Protein AF-A0A9E5PI90-F1 (afdb_monomer_lite)

Foldseek 3Di:
DPQLEDEDPDDALQFLLLQVLCVVVPNNYGDGDYPDPVSNVVSVPNQPQAQAEAEQAADVVRVVVSVVVQCSSCVRNNHHYDYDHPVVVLLVCLQPPLLLLVQLLVLVVCCVPPNDPPDDDDPVNCVSNVSNPDDPVVSVCSCVVSVVSNVVNVVVVVVLVVQCVVCVVVVNPVSVVVSVVVVVVVCVVPVD

Structure (mmCIF, N/CA/C/O backbone):
data_AF-A0A9E5PI90-F1
#
_entry.id   AF-A0A9E5PI90-F1
#
loop_
_atom_site.group_PDB
_atom_site.id
_atom_site.type_symbol
_atom_site.label_atom_id
_atom_site.label_alt_id
_atom_site.label_comp_id
_atom_site.label_asym_id
_atom_site.label_entity_id
_atom_site.label_seq_id
_atom_site.pdbx_PDB_ins_code
_atom_site.Cartn_x
_atom_site.Cartn_y
_atom_site.Cartn_z
_atom_site.occupancy
_atom_site.B_iso_or_equiv
_atom_site.auth_seq_id
_atom_site.auth_comp_id
_atom_site.auth_asym_id
_atom_site.auth_atom_id
_atom_site.pdbx_PDB_model_num
ATOM 1 N N . MET A 1 1 ? 22.337 -2.094 -34.271 1.00 42.81 1 MET A N 1
ATOM 2 C CA . MET A 1 1 ? 21.496 -0.956 -34.707 1.00 42.81 1 MET A CA 1
ATOM 3 C C . MET A 1 1 ? 20.838 -0.355 -33.479 1.00 42.81 1 MET A C 1
ATOM 5 O O . MET A 1 1 ? 20.369 -1.128 -32.654 1.00 42.81 1 MET A O 1
ATOM 9 N N . ARG A 1 2 ? 20.824 0.977 -33.328 1.00 47.78 2 ARG A N 1
ATOM 10 C CA . ARG A 1 2 ? 19.958 1.621 -32.328 1.00 47.78 2 ARG A CA 1
ATOM 11 C C . ARG A 1 2 ? 18.510 1.477 -32.817 1.00 47.78 2 ARG A C 1
ATOM 13 O O . ARG A 1 2 ? 18.290 1.757 -33.997 1.00 47.78 2 ARG A O 1
ATOM 20 N N . PRO A 1 3 ? 17.556 1.018 -31.994 1.00 46.62 3 PRO A N 1
ATOM 21 C CA . PRO A 1 3 ? 16.161 0.952 -32.412 1.00 46.62 3 PRO A CA 1
ATOM 22 C C . PRO A 1 3 ? 15.687 2.357 -32.810 1.00 46.62 3 PRO A C 1
ATOM 24 O O . PRO A 1 3 ? 15.814 3.310 -32.047 1.00 46.62 3 PRO A O 1
ATOM 27 N N . THR A 1 4 ? 15.203 2.500 -34.044 1.00 50.38 4 THR A N 1
ATOM 28 C CA . THR A 1 4 ? 14.729 3.778 -34.611 1.00 50.38 4 THR A CA 1
ATOM 29 C C . THR A 1 4 ? 13.228 3.984 -34.416 1.00 50.38 4 THR A C 1
ATOM 31 O O . THR A 1 4 ? 12.715 5.070 -34.670 1.00 50.38 4 THR A O 1
ATOM 34 N N . THR A 1 5 ? 12.516 2.949 -33.970 1.00 49.59 5 THR A N 1
ATOM 35 C CA . THR A 1 5 ? 11.066 2.954 -33.761 1.00 49.59 5 THR A CA 1
ATOM 36 C C . THR A 1 5 ? 10.760 2.330 -32.404 1.00 49.59 5 THR A C 1
ATOM 38 O O . THR A 1 5 ? 11.217 1.223 -32.133 1.00 49.59 5 THR A O 1
ATOM 41 N N . LEU A 1 6 ? 9.980 3.026 -31.574 1.00 59.22 6 LEU A N 1
ATOM 42 C CA . LEU A 1 6 ? 9.437 2.504 -30.319 1.00 59.22 6 LEU A CA 1
ATOM 43 C C . LEU A 1 6 ? 7.908 2.455 -30.439 1.00 59.22 6 LEU A C 1
ATOM 45 O O . LEU A 1 6 ? 7.245 3.493 -30.479 1.00 59.22 6 LEU A O 1
ATOM 49 N N . GLY A 1 7 ? 7.351 1.247 -30.528 1.00 49.09 7 GLY A N 1
ATOM 50 C CA . GLY A 1 7 ? 5.906 1.031 -30.483 1.00 49.09 7 GLY A CA 1
ATOM 51 C C . GLY A 1 7 ? 5.439 0.920 -29.035 1.00 49.09 7 GLY A C 1
ATOM 52 O O . GLY A 1 7 ? 5.824 -0.023 -28.352 1.00 49.09 7 GLY A O 1
ATOM 53 N N . VAL A 1 8 ? 4.622 1.864 -28.562 1.00 54.09 8 VAL A N 1
ATOM 54 C CA . VAL A 1 8 ? 4.047 1.834 -27.209 1.00 54.09 8 VAL A CA 1
ATOM 55 C C . VAL A 1 8 ? 2.541 1.603 -27.324 1.00 54.09 8 VAL A C 1
ATOM 57 O O . VAL A 1 8 ? 1.759 2.541 -27.481 1.00 54.09 8 VAL A O 1
ATOM 60 N N . VAL A 1 9 ? 2.117 0.340 -27.279 1.00 37.16 9 VAL A N 1
ATOM 61 C CA . VAL A 1 9 ? 0.698 -0.038 -27.387 1.00 37.16 9 VAL A CA 1
ATOM 62 C C . VAL A 1 9 ? 0.175 -0.453 -26.015 1.00 37.16 9 VAL A C 1
ATOM 64 O O . VAL A 1 9 ? 0.693 -1.387 -25.418 1.00 37.16 9 VAL A O 1
ATOM 67 N N . GLY A 1 10 ? -0.859 0.249 -25.538 1.00 47.12 10 GLY A N 1
ATOM 68 C CA . GLY A 1 10 ? -1.590 -0.079 -24.311 1.00 47.12 10 GLY A CA 1
ATOM 69 C C . GLY A 1 10 ? -0.847 0.252 -23.013 1.00 47.12 10 GLY A C 1
ATOM 70 O O . GLY A 1 10 ? -0.292 -0.633 -22.383 1.00 47.12 10 GLY A O 1
ATOM 71 N N . LEU A 1 11 ? -0.890 1.515 -22.569 1.00 51.84 11 LEU A N 1
ATOM 72 C CA . LEU A 1 11 ? -0.396 1.925 -21.238 1.00 51.84 11 LEU A CA 1
ATOM 73 C C . LEU A 1 11 ? -1.389 2.820 -20.470 1.00 51.84 11 LEU A C 1
ATOM 75 O O . LEU A 1 11 ? -0.989 3.578 -19.584 1.00 51.84 11 LEU A O 1
ATOM 79 N N . GLY A 1 12 ? -2.680 2.789 -20.827 1.00 54.16 12 GLY A N 1
ATOM 80 C CA . GLY A 1 12 ? -3.714 3.603 -20.175 1.00 54.16 12 GLY A CA 1
ATOM 81 C C . GLY A 1 12 ? -3.301 5.076 -20.020 1.00 54.16 12 GLY A C 1
ATOM 82 O O . GLY A 1 12 ? -2.813 5.700 -20.961 1.00 54.16 12 GLY A O 1
ATOM 83 N N . ALA A 1 13 ? -3.445 5.629 -18.815 1.00 47.75 13 ALA A N 1
ATOM 84 C CA . ALA A 1 13 ? -3.089 7.011 -18.478 1.00 47.75 13 ALA A CA 1
ATOM 85 C C . ALA A 1 13 ? -1.598 7.384 -18.676 1.00 47.75 13 ALA A C 1
ATOM 87 O O . ALA A 1 13 ? -1.261 8.567 -18.653 1.00 47.75 13 ALA A O 1
ATOM 88 N N . MET A 1 14 ? -0.697 6.410 -18.867 1.00 54.97 14 MET A N 1
ATOM 89 C CA . MET A 1 14 ? 0.759 6.621 -18.945 1.00 54.97 14 MET A CA 1
ATOM 90 C C . MET A 1 14 ? 1.319 6.640 -20.378 1.00 54.97 14 MET A C 1
ATOM 92 O O . MET A 1 14 ? 2.478 7.001 -20.582 1.00 54.97 14 MET A O 1
ATOM 96 N N . GLY A 1 15 ? 0.519 6.292 -21.393 1.00 60.03 15 GLY A N 1
ATOM 97 C CA . GLY A 1 15 ? 1.004 6.182 -22.777 1.00 60.03 15 GLY A CA 1
ATOM 98 C C . GLY A 1 15 ? 1.490 7.505 -23.385 1.00 60.03 15 GLY A C 1
ATOM 99 O O . GLY A 1 15 ? 2.462 7.523 -24.138 1.00 60.03 15 GLY A O 1
ATOM 100 N N . GLY A 1 16 ? 0.853 8.627 -23.035 1.00 57.00 16 GLY A N 1
ATOM 101 C CA . GLY A 1 16 ? 1.199 9.949 -23.577 1.00 57.00 16 GLY A CA 1
ATOM 102 C C . GLY A 1 16 ? 2.530 10.511 -23.058 1.00 57.00 16 GLY A C 1
ATOM 103 O O . GLY A 1 16 ? 3.296 11.097 -23.822 1.00 57.00 16 GLY A O 1
ATOM 104 N N . SER A 1 17 ? 2.840 10.297 -21.779 1.00 62.25 17 SER A N 1
ATOM 105 C CA . SER A 1 17 ? 4.054 10.819 -21.136 1.00 62.25 17 SER A CA 1
ATOM 106 C C . SER A 1 17 ? 5.308 10.092 -21.599 1.00 62.25 17 SER A C 1
ATOM 108 O O . SER A 1 17 ? 6.326 10.719 -21.897 1.00 62.25 17 SER A O 1
ATOM 110 N N . VAL A 1 18 ? 5.211 8.764 -21.699 1.00 67.56 18 VAL A N 1
ATOM 111 C CA . VAL A 1 18 ? 6.263 7.902 -22.248 1.00 67.56 18 VAL A CA 1
ATOM 112 C C . VAL A 1 18 ? 6.575 8.333 -23.679 1.00 67.56 18 VAL A C 1
ATOM 114 O O . VAL A 1 18 ? 7.743 8.484 -24.044 1.00 67.56 18 VAL A O 1
ATOM 117 N N . ALA A 1 19 ? 5.534 8.632 -24.464 1.00 67.25 19 ALA A N 1
ATOM 118 C CA . ALA A 1 19 ? 5.703 9.029 -25.849 1.00 67.25 19 ALA A CA 1
ATOM 119 C C . ALA A 1 19 ? 6.450 10.364 -26.018 1.00 67.25 19 ALA A C 1
ATOM 121 O O . ALA A 1 19 ? 7.410 10.458 -26.787 1.00 67.25 19 ALA A O 1
ATOM 122 N N . LEU A 1 20 ? 6.042 11.391 -25.265 1.00 66.06 20 LEU A N 1
ATOM 123 C CA . LEU A 1 20 ? 6.648 12.724 -25.324 1.00 66.06 20 LEU A CA 1
ATOM 124 C C . LEU A 1 20 ? 8.130 12.706 -24.925 1.00 66.06 20 LEU A C 1
ATOM 126 O O . LEU A 1 20 ? 8.961 13.372 -25.549 1.00 66.06 20 LEU A O 1
ATOM 130 N N . ARG A 1 21 ? 8.477 11.951 -23.880 1.00 69.81 21 ARG A N 1
ATOM 131 C CA . ARG A 1 21 ? 9.851 11.889 -23.377 1.00 69.81 21 ARG A CA 1
ATOM 132 C C . ARG A 1 21 ? 10.770 11.105 -24.317 1.00 69.81 21 ARG A C 1
ATOM 134 O O . ARG A 1 21 ? 11.885 11.556 -24.571 1.00 69.81 21 ARG A O 1
ATOM 141 N N . ALA A 1 22 ? 10.278 10.013 -24.903 1.00 68.75 22 ALA A N 1
ATOM 142 C CA . ALA A 1 22 ? 10.978 9.277 -25.953 1.00 68.75 22 ALA A CA 1
ATOM 143 C C . ALA A 1 22 ? 11.284 10.160 -27.173 1.00 68.75 22 ALA A C 1
ATOM 145 O O . ALA A 1 22 ? 12.419 10.175 -27.652 1.00 68.75 22 ALA A O 1
ATOM 146 N N . ALA A 1 23 ? 10.313 10.963 -27.623 1.00 66.31 23 ALA A N 1
ATOM 147 C CA . ALA A 1 23 ? 10.519 11.903 -28.724 1.00 66.31 23 ALA A CA 1
ATOM 148 C C . ALA A 1 23 ? 11.609 12.943 -28.399 1.00 66.31 23 ALA A C 1
ATOM 150 O O . ALA A 1 23 ? 12.513 13.165 -29.203 1.00 66.31 23 ALA A O 1
ATOM 151 N N . ARG A 1 24 ? 11.589 13.530 -27.191 1.00 71.88 24 ARG A N 1
ATOM 152 C CA . ARG A 1 24 ? 12.622 14.485 -26.734 1.00 71.88 24 ARG A CA 1
ATOM 153 C C . ARG A 1 24 ? 14.023 13.874 -26.644 1.00 71.88 24 ARG A C 1
ATOM 155 O O . ARG A 1 24 ? 14.998 14.589 -26.837 1.00 71.88 24 ARG A O 1
ATOM 162 N N . ALA A 1 25 ? 14.128 12.576 -26.369 1.00 71.00 25 ALA A N 1
ATOM 163 C CA . ALA A 1 25 ? 15.398 11.851 -26.327 1.00 71.00 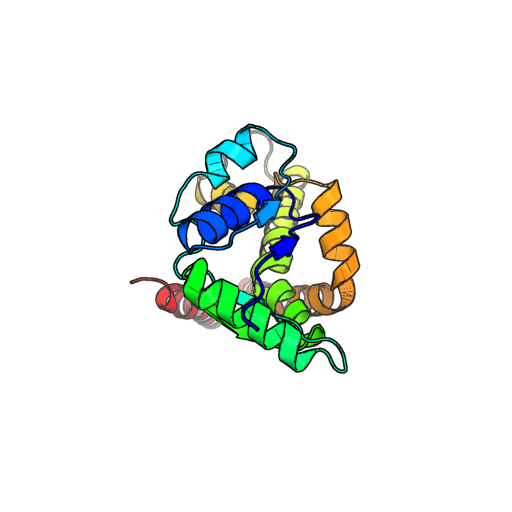25 ALA A CA 1
ATOM 164 C C . ALA A 1 25 ? 15.905 11.398 -27.714 1.00 71.00 25 ALA A C 1
ATOM 166 O O . ALA A 1 25 ? 16.918 10.705 -27.796 1.00 71.00 25 ALA A O 1
ATOM 167 N N . GLY A 1 26 ? 15.226 11.779 -28.803 1.00 68.12 26 GLY A N 1
ATOM 168 C CA . GLY A 1 26 ? 15.660 11.493 -30.173 1.00 68.12 26 GLY A CA 1
ATOM 169 C C . GLY A 1 26 ? 15.146 10.172 -30.752 1.00 68.12 26 GLY A C 1
ATOM 170 O O . GLY A 1 26 ? 15.693 9.693 -31.746 1.00 68.12 26 GLY A O 1
ATOM 171 N N . VAL A 1 27 ? 14.102 9.569 -30.171 1.00 65.75 27 VAL A N 1
ATOM 172 C CA . VAL A 1 27 ? 13.426 8.415 -30.784 1.00 65.75 27 VAL A CA 1
ATOM 173 C C . VAL A 1 27 ? 12.613 8.898 -31.991 1.00 65.75 27 VAL A C 1
ATOM 175 O O . VAL A 1 27 ? 11.670 9.671 -31.844 1.00 65.75 27 VAL A O 1
ATOM 178 N N . LEU A 1 28 ? 12.987 8.440 -33.192 1.00 57.25 28 LEU A N 1
ATOM 179 C CA . LEU A 1 28 ? 12.501 8.981 -34.473 1.00 57.25 28 LEU A CA 1
ATOM 180 C C . LEU A 1 28 ? 11.010 8.725 -34.740 1.00 57.25 28 LEU A C 1
ATOM 182 O O . LEU A 1 28 ? 10.388 9.458 -35.509 1.00 57.25 28 LEU A O 1
ATOM 186 N N . ARG A 1 29 ? 10.426 7.687 -34.132 1.00 52.97 29 ARG A N 1
ATOM 187 C CA . ARG A 1 29 ? 8.998 7.378 -34.257 1.00 52.97 29 ARG A CA 1
ATOM 188 C C . ARG A 1 29 ? 8.454 6.782 -32.967 1.00 52.97 29 ARG A C 1
ATOM 190 O O . ARG A 1 29 ? 8.922 5.732 -32.525 1.00 52.97 29 ARG A O 1
ATOM 197 N N . VAL A 1 30 ? 7.444 7.449 -32.409 1.00 55.97 30 VAL A N 1
ATOM 198 C CA . VAL A 1 30 ? 6.783 7.080 -31.156 1.00 55.97 30 VAL A CA 1
ATOM 199 C C . VAL A 1 30 ? 5.269 7.191 -31.322 1.00 55.97 30 VAL A C 1
ATOM 201 O O . VAL A 1 30 ? 4.773 8.216 -31.784 1.00 55.97 30 VAL A O 1
ATOM 204 N N . VAL A 1 31 ? 4.536 6.144 -30.946 1.00 56.47 31 VAL A N 1
ATOM 205 C CA . VAL A 1 31 ? 3.064 6.109 -30.957 1.00 56.47 31 VAL A CA 1
ATOM 206 C C . VAL A 1 31 ? 2.616 5.756 -29.544 1.00 56.47 31 VAL A C 1
ATOM 208 O O . VAL A 1 31 ? 2.978 4.689 -29.068 1.00 56.47 31 VAL A O 1
ATOM 211 N N . GLY A 1 32 ? 1.885 6.648 -28.869 1.00 58.06 32 GLY A N 1
ATOM 212 C CA . GLY A 1 32 ? 1.335 6.423 -27.528 1.00 58.06 32 GLY A CA 1
ATOM 213 C C . GLY A 1 32 ? -0.167 6.700 -27.491 1.00 58.06 32 GLY A C 1
ATOM 214 O O . GLY A 1 32 ? -0.646 7.603 -28.176 1.00 58.06 32 GLY A O 1
ATOM 215 N N . TYR A 1 33 ? -0.916 5.934 -26.694 1.00 50.28 33 TYR A N 1
ATOM 216 C CA . TYR A 1 33 ? -2.369 6.069 -26.551 1.00 50.28 33 TYR A CA 1
ATOM 217 C C . TYR A 1 33 ? -2.758 6.233 -25.077 1.00 50.28 33 TYR A C 1
ATOM 219 O O . TYR A 1 33 ? -2.431 5.381 -24.254 1.00 50.28 33 TYR A O 1
ATOM 227 N N . ALA A 1 34 ? -3.464 7.322 -24.761 1.00 58.06 34 ALA A N 1
ATOM 228 C CA . ALA A 1 34 ? -4.150 7.530 -23.487 1.00 58.06 34 ALA A CA 1
ATOM 229 C C . ALA A 1 34 ? -5.581 8.031 -23.779 1.00 58.06 34 ALA A C 1
ATOM 231 O O . ALA A 1 34 ? -5.729 9.110 -24.371 1.00 58.06 34 ALA A O 1
ATOM 232 N N . PRO A 1 35 ? -6.636 7.281 -23.404 1.00 55.00 35 PRO A N 1
ATOM 233 C CA . PRO A 1 35 ? -8.010 7.574 -23.825 1.00 55.00 35 PRO A CA 1
ATOM 234 C C . PRO A 1 35 ? -8.584 8.847 -23.175 1.00 55.00 35 PRO A C 1
ATOM 236 O O . PRO A 1 35 ? -9.288 9.618 -23.831 1.00 55.00 35 PRO A O 1
ATOM 239 N N . SER A 1 36 ? -8.220 9.137 -21.923 1.00 64.19 36 SER A N 1
ATOM 240 C CA . SER A 1 36 ? -8.744 10.265 -21.136 1.00 64.19 36 SER A CA 1
ATOM 241 C C . SER A 1 36 ? -7.981 11.585 -21.379 1.00 64.19 36 SER A C 1
ATOM 243 O O . SER A 1 36 ? -6.752 11.613 -21.268 1.00 64.19 36 SER A O 1
ATOM 245 N N . PRO A 1 37 ? -8.671 12.715 -21.653 1.00 61.00 37 PRO A N 1
ATOM 246 C CA . PRO A 1 37 ? -8.049 14.042 -21.749 1.00 61.00 37 PRO A CA 1
ATOM 247 C C . PRO A 1 37 ? -7.337 14.497 -20.466 1.00 61.00 37 PRO A C 1
ATOM 249 O O . PRO A 1 37 ? -6.272 15.105 -20.547 1.00 61.00 37 PRO A O 1
ATOM 252 N N . LYS A 1 38 ? -7.895 14.172 -19.290 1.00 63.69 38 LYS A N 1
ATOM 253 C CA . LYS A 1 38 ? -7.294 14.478 -17.981 1.00 63.69 38 LYS A CA 1
ATOM 254 C C . LYS A 1 38 ? -5.966 13.745 -17.808 1.00 63.69 38 LYS A C 1
ATOM 256 O O . LYS A 1 38 ? -4.982 14.341 -17.377 1.00 63.69 38 LYS A O 1
ATOM 261 N N . ASP A 1 39 ? -5.935 12.478 -18.205 1.00 57.34 39 ASP A N 1
ATOM 262 C CA . ASP A 1 39 ? -4.734 11.654 -18.108 1.00 57.34 39 ASP A CA 1
ATOM 263 C C . ASP A 1 39 ? -3.659 12.128 -19.087 1.00 57.34 39 ASP A C 1
ATOM 265 O O . ASP A 1 39 ? -2.493 12.203 -18.715 1.00 57.34 39 ASP A O 1
ATOM 269 N N . ARG A 1 40 ? -4.047 12.557 -20.299 1.00 59.00 40 ARG A N 1
ATOM 270 C CA . ARG A 1 40 ? -3.130 13.197 -21.259 1.00 59.00 40 ARG A CA 1
ATOM 271 C C . ARG A 1 40 ? -2.523 14.495 -20.723 1.00 59.00 40 ARG A C 1
ATOM 273 O O . ARG A 1 40 ? -1.325 14.701 -20.883 1.00 59.00 40 ARG A O 1
ATOM 280 N N . ALA A 1 41 ? -3.320 15.351 -20.082 1.00 61.56 41 ALA A N 1
ATOM 281 C CA . ALA A 1 41 ? -2.834 16.599 -19.490 1.00 61.56 41 ALA A CA 1
ATOM 282 C C . ALA A 1 41 ? -1.880 16.334 -18.312 1.00 61.56 41 ALA A C 1
ATOM 284 O O . ALA A 1 41 ? -0.783 16.883 -18.272 1.00 61.56 41 ALA A O 1
ATOM 285 N N . ALA A 1 42 ? -2.240 15.416 -17.410 1.00 55.75 42 ALA A N 1
ATOM 286 C CA . ALA A 1 42 ? -1.374 14.994 -16.309 1.00 55.75 42 ALA A CA 1
ATOM 287 C C . ALA A 1 42 ? -0.090 14.283 -16.791 1.00 55.75 42 ALA A C 1
ATOM 289 O O . ALA A 1 42 ? 0.933 14.297 -16.108 1.00 55.75 42 ALA A O 1
ATOM 290 N N . ALA A 1 43 ? -0.133 13.645 -17.961 1.00 52.06 43 ALA A N 1
ATOM 291 C CA . ALA A 1 43 ? 1.011 13.010 -18.610 1.00 52.06 43 ALA A CA 1
ATOM 292 C C . ALA A 1 43 ? 1.948 14.009 -19.325 1.00 52.06 43 ALA A C 1
ATOM 294 O O . ALA A 1 43 ? 3.070 13.652 -19.676 1.00 52.06 43 ALA A O 1
ATOM 295 N N . ALA A 1 44 ? 1.538 15.265 -19.530 1.00 53.97 44 ALA A N 1
ATOM 296 C CA . ALA A 1 44 ? 2.389 16.291 -20.137 1.00 53.97 44 ALA A CA 1
ATOM 297 C C . ALA A 1 44 ? 3.452 16.857 -19.168 1.00 53.97 44 ALA A C 1
ATOM 299 O O . ALA A 1 44 ? 4.378 17.544 -19.608 1.00 53.97 44 ALA A O 1
ATOM 300 N N . HIS A 1 45 ? 3.352 16.557 -17.866 1.00 59.94 45 HIS A N 1
ATOM 301 C CA . HIS A 1 45 ? 4.349 16.950 -16.869 1.00 59.94 45 HIS A CA 1
ATOM 302 C C . HIS A 1 45 ? 5.630 16.119 -17.028 1.00 59.94 45 HIS A C 1
ATOM 304 O O . HIS A 1 45 ? 5.626 14.889 -16.944 1.00 59.94 45 HIS A O 1
ATOM 310 N N . ALA A 1 46 ? 6.729 16.814 -17.327 1.00 52.03 46 ALA A N 1
ATOM 311 C CA . ALA A 1 46 ? 7.965 16.241 -17.858 1.00 52.03 46 ALA A CA 1
ATOM 312 C C . ALA A 1 46 ? 8.801 15.428 -16.849 1.00 52.03 46 ALA A C 1
ATOM 314 O O . ALA A 1 46 ? 9.818 14.857 -17.244 1.00 52.03 46 ALA A O 1
ATOM 315 N N . ASP A 1 47 ? 8.387 15.395 -15.586 1.00 64.88 47 ASP A N 1
ATOM 316 C CA . ASP A 1 47 ? 9.116 14.894 -14.420 1.00 64.88 47 ASP A CA 1
ATOM 317 C C . ASP A 1 47 ? 8.389 13.772 -13.664 1.00 64.88 47 ASP A C 1
ATOM 319 O O . ASP A 1 47 ? 8.941 13.223 -12.716 1.00 64.88 47 ASP A O 1
ATOM 323 N N . ARG A 1 48 ? 7.193 13.364 -14.109 1.00 67.06 48 ARG A N 1
ATOM 324 C CA . ARG A 1 48 ? 6.348 12.367 -13.423 1.00 67.06 48 ARG A CA 1
ATOM 325 C C . ARG A 1 48 ? 7.043 11.035 -13.105 1.00 67.06 48 ARG A C 1
ATOM 327 O O . ARG A 1 48 ? 6.651 10.359 -12.160 1.00 67.06 48 ARG A O 1
ATOM 334 N N . PHE A 1 49 ? 8.023 10.639 -13.913 1.00 71.38 49 PHE A N 1
ATOM 335 C CA . PHE A 1 49 ? 8.747 9.370 -13.764 1.00 71.38 49 PHE A CA 1
ATOM 336 C C . PHE A 1 49 ? 10.163 9.551 -13.225 1.00 71.38 49 PHE A C 1
ATOM 338 O O . PHE A 1 49 ? 10.846 8.558 -12.983 1.00 71.38 49 PHE A O 1
ATOM 345 N N . THR A 1 50 ? 10.609 10.792 -13.025 1.00 80.19 50 THR A N 1
ATOM 346 C CA . THR A 1 50 ? 11.931 11.062 -12.468 1.00 80.19 50 THR A CA 1
ATOM 347 C C . THR A 1 50 ? 12.009 10.457 -11.071 1.00 80.19 50 THR A C 1
ATOM 349 O O . THR A 1 50 ? 11.157 10.726 -10.229 1.00 80.19 50 THR A O 1
ATOM 352 N N . ASN A 1 51 ? 13.021 9.625 -10.829 1.00 83.88 51 ASN A N 1
ATOM 353 C CA . ASN A 1 51 ? 13.222 8.859 -9.595 1.00 83.88 51 ASN A CA 1
ATOM 354 C C . ASN A 1 51 ? 12.107 7.853 -9.245 1.00 83.88 51 ASN A C 1
ATOM 356 O O . ASN A 1 51 ? 12.163 7.240 -8.180 1.00 83.88 51 ASN A O 1
ATOM 360 N N . ALA A 1 52 ? 11.122 7.633 -10.123 1.00 84.19 52 ALA A N 1
ATOM 361 C CA . ALA A 1 52 ? 10.104 6.611 -9.906 1.00 84.19 52 ALA A CA 1
ATOM 362 C C . ALA A 1 52 ? 10.723 5.215 -10.024 1.00 84.19 52 ALA A C 1
ATOM 364 O O . ALA A 1 52 ? 11.491 4.951 -10.949 1.00 84.19 52 ALA A O 1
ATOM 365 N N . ILE A 1 53 ? 10.364 4.303 -9.122 1.00 87.12 53 ILE A N 1
ATOM 366 C CA . ILE A 1 53 ? 10.740 2.893 -9.252 1.00 87.12 53 ILE A CA 1
ATOM 367 C C . ILE A 1 53 ? 9.874 2.261 -10.343 1.00 87.12 53 ILE A C 1
ATOM 369 O O . ILE A 1 53 ? 8.651 2.395 -10.319 1.00 87.12 53 ILE A O 1
ATOM 373 N N . VAL A 1 54 ? 10.505 1.559 -11.284 1.00 86.56 54 VAL A N 1
ATOM 374 C CA . VAL A 1 54 ? 9.807 0.809 -12.337 1.00 86.56 54 VAL A CA 1
ATOM 375 C C . VAL A 1 54 ? 10.268 -0.638 -12.305 1.00 86.56 54 VAL A C 1
ATOM 377 O O . VAL A 1 54 ? 11.444 -0.923 -12.491 1.00 86.56 54 VAL A O 1
ATOM 380 N N . TYR A 1 55 ? 9.357 -1.576 -12.087 1.00 85.06 55 TYR A N 1
ATOM 381 C CA . TYR A 1 55 ? 9.718 -2.987 -12.136 1.00 85.06 55 TYR A CA 1
ATOM 382 C C . TYR A 1 55 ? 9.756 -3.485 -13.580 1.00 85.06 55 TYR A C 1
ATOM 384 O O . TYR A 1 55 ? 8.834 -3.240 -14.356 1.00 85.06 55 TYR A O 1
ATOM 392 N N . VAL A 1 56 ? 10.835 -4.181 -13.935 1.00 86.50 56 VAL A N 1
ATOM 393 C CA . VAL A 1 56 ? 10.991 -4.856 -15.227 1.00 86.50 56 VAL A CA 1
ATOM 394 C C . VAL A 1 56 ? 11.037 -6.352 -14.957 1.00 86.50 56 VAL A C 1
ATOM 396 O O . VAL A 1 56 ? 11.895 -6.809 -14.207 1.00 86.50 56 VAL A O 1
ATOM 399 N N . THR A 1 57 ? 10.112 -7.107 -15.547 1.00 80.12 57 THR A N 1
ATOM 400 C CA . THR A 1 57 ? 9.972 -8.552 -15.331 1.00 80.12 57 THR A CA 1
ATOM 401 C C . THR A 1 57 ? 10.338 -9.321 -16.602 1.00 80.12 57 THR A C 1
ATOM 403 O O . THR A 1 57 ? 9.514 -9.435 -17.511 1.00 80.12 57 THR A O 1
ATOM 406 N N . PRO A 1 58 ? 11.585 -9.820 -16.732 1.00 79.56 58 PRO A N 1
ATOM 407 C CA . PRO A 1 58 ? 11.987 -10.583 -17.906 1.00 79.56 58 PRO A CA 1
ATOM 408 C C . PRO A 1 58 ? 11.155 -11.860 -18.031 1.00 79.56 58 PRO A C 1
ATOM 410 O O . PRO A 1 58 ? 10.885 -12.542 -17.041 1.00 79.56 58 PRO A O 1
ATOM 413 N N . VAL A 1 59 ? 10.787 -12.194 -19.263 1.00 78.81 59 VAL A N 1
ATOM 414 C CA . VAL A 1 59 ? 10.284 -13.524 -19.625 1.00 78.81 59 VAL A CA 1
ATOM 415 C C . VAL A 1 59 ? 11.449 -14.405 -20.074 1.00 78.81 59 VAL A C 1
ATOM 417 O O . VAL A 1 59 ? 12.533 -13.898 -20.365 1.00 78.81 59 VAL A O 1
ATOM 420 N N . GLU A 1 60 ? 11.237 -15.717 -20.154 1.00 75.94 60 GLU A N 1
ATOM 421 C CA . GLU A 1 60 ? 12.257 -16.655 -20.634 1.00 75.94 60 GLU A CA 1
ATOM 422 C C . GLU A 1 60 ? 12.798 -16.241 -22.018 1.00 75.94 60 GLU A C 1
ATOM 424 O O . GLU A 1 60 ? 12.035 -15.951 -22.941 1.00 75.94 60 GLU A O 1
ATOM 429 N N . GLY A 1 61 ? 14.128 -16.147 -22.145 1.00 77.06 61 GLY A N 1
ATOM 430 C CA . GLY A 1 61 ? 14.804 -15.665 -23.359 1.00 77.06 61 GLY A CA 1
ATOM 431 C C . GLY A 1 61 ? 14.688 -14.153 -23.616 1.00 77.06 61 GLY A C 1
ATOM 432 O O . GLY A 1 61 ? 15.171 -13.662 -24.638 1.00 77.06 61 GLY A O 1
ATOM 433 N N . GLY A 1 62 ? 14.067 -13.401 -22.704 1.00 76.88 62 GLY A N 1
ATOM 434 C CA . GLY A 1 62 ? 13.764 -11.975 -22.835 1.00 76.88 62 GLY A CA 1
ATOM 435 C C . GLY A 1 62 ? 14.815 -11.016 -22.267 1.00 76.88 62 GLY A C 1
ATOM 436 O O . GLY A 1 62 ? 14.569 -9.812 -22.266 1.00 76.88 62 GLY A O 1
ATOM 437 N N . ASP A 1 63 ? 15.973 -11.495 -21.803 1.00 81.94 63 ASP A N 1
ATOM 438 C CA . ASP A 1 63 ? 16.953 -10.689 -21.048 1.00 81.94 63 ASP A CA 1
ATOM 439 C C . ASP A 1 63 ? 17.407 -9.429 -21.787 1.00 81.94 63 ASP A C 1
ATOM 441 O O . ASP A 1 63 ? 17.476 -8.337 -21.221 1.00 81.94 63 ASP A O 1
ATOM 445 N N . ARG A 1 64 ? 17.663 -9.556 -23.092 1.00 82.00 64 ARG A N 1
ATOM 446 C CA . ARG A 1 64 ? 18.047 -8.412 -23.920 1.00 82.00 64 ARG A CA 1
ATOM 447 C C . ARG A 1 64 ? 16.929 -7.375 -24.009 1.00 82.00 64 ARG A C 1
ATOM 449 O O . ARG A 1 64 ? 17.201 -6.185 -23.895 1.00 82.00 64 ARG A O 1
ATOM 456 N N . ALA A 1 65 ? 15.689 -7.817 -24.207 1.00 76.62 65 ALA A N 1
ATOM 457 C CA . ALA A 1 65 ? 14.542 -6.919 -24.281 1.00 76.62 65 ALA A CA 1
ATOM 458 C C . ALA A 1 65 ? 14.293 -6.240 -22.926 1.00 76.62 65 ALA A C 1
ATOM 460 O O . ALA A 1 65 ? 14.063 -5.034 -22.879 1.00 76.62 65 ALA A O 1
ATOM 461 N N . ALA A 1 66 ? 14.417 -6.981 -21.822 1.00 75.44 66 ALA A N 1
ATOM 462 C CA . ALA A 1 66 ? 14.327 -6.430 -20.475 1.00 75.44 66 ALA A CA 1
ATOM 463 C C . ALA A 1 66 ? 15.406 -5.367 -20.222 1.00 75.44 66 ALA A C 1
ATOM 465 O O . ALA A 1 66 ? 15.094 -4.303 -19.690 1.00 75.44 66 ALA A O 1
ATOM 466 N N . GLN A 1 67 ? 16.647 -5.601 -20.662 1.00 85.50 67 GLN A N 1
ATOM 467 C CA . GLN A 1 67 ? 17.714 -4.605 -20.560 1.00 85.50 67 GLN A CA 1
ATOM 468 C C . GLN A 1 67 ? 17.427 -3.362 -21.410 1.00 85.50 67 GLN A C 1
ATOM 470 O O . GLN A 1 67 ? 17.639 -2.246 -20.944 1.00 85.50 67 GLN A O 1
ATOM 475 N N . GLU A 1 68 ? 16.926 -3.528 -22.636 1.00 84.31 68 GLU A N 1
ATOM 476 C CA . GLU A 1 68 ? 16.551 -2.405 -23.505 1.00 84.31 68 GLU A CA 1
ATOM 477 C C . GLU A 1 68 ? 15.406 -1.574 -22.888 1.00 84.31 68 GLU A C 1
ATOM 479 O O . GLU A 1 68 ? 15.445 -0.341 -22.920 1.00 84.31 68 GLU A O 1
ATOM 484 N N . VAL A 1 69 ? 14.427 -2.229 -22.252 1.00 79.62 69 VAL A N 1
ATOM 485 C CA . VAL A 1 69 ? 13.336 -1.576 -21.509 1.00 79.62 69 VAL A CA 1
ATOM 486 C C . VAL A 1 69 ? 13.856 -0.860 -20.260 1.00 79.62 69 VAL A C 1
ATOM 488 O O . VAL A 1 69 ? 13.479 0.286 -20.014 1.00 79.62 69 VAL A O 1
ATOM 491 N N . ALA A 1 70 ? 14.740 -1.488 -19.484 1.00 84.69 70 ALA A N 1
ATOM 492 C CA . ALA A 1 70 ? 15.358 -0.860 -18.319 1.00 84.69 70 ALA A CA 1
ATOM 493 C C . ALA A 1 70 ? 16.184 0.373 -18.726 1.00 84.69 70 ALA A C 1
ATOM 495 O O . ALA A 1 70 ? 15.999 1.454 -18.170 1.00 84.69 70 ALA A O 1
ATOM 496 N N . ASP A 1 71 ? 17.021 0.259 -19.761 1.00 86.75 71 ASP A N 1
ATOM 497 C CA . ASP A 1 71 ? 17.812 1.372 -20.295 1.00 86.75 71 ASP A CA 1
ATOM 498 C C . ASP A 1 71 ? 16.924 2.537 -20.747 1.00 86.75 71 ASP A C 1
ATOM 500 O O . ASP A 1 71 ? 17.268 3.700 -20.516 1.00 86.75 71 ASP A O 1
ATOM 504 N N . PHE A 1 72 ? 15.774 2.245 -21.358 1.00 83.12 72 PHE A N 1
ATOM 505 C CA . PHE A 1 72 ? 14.781 3.257 -21.697 1.00 83.12 72 PHE A CA 1
ATOM 506 C C . PHE A 1 72 ? 14.254 3.971 -20.442 1.00 83.12 72 PHE A C 1
ATOM 508 O O . PHE A 1 72 ? 14.312 5.203 -20.363 1.00 83.12 72 PHE A O 1
ATOM 515 N N . TRP A 1 73 ? 13.793 3.224 -19.437 1.00 82.31 73 TRP A N 1
ATOM 516 C CA . TRP A 1 73 ? 13.271 3.805 -18.198 1.00 82.31 73 TRP A CA 1
ATOM 517 C C . TRP A 1 73 ? 14.311 4.666 -17.474 1.00 82.31 73 TRP A C 1
ATOM 519 O O . TRP A 1 73 ? 13.997 5.788 -17.076 1.00 82.31 73 TRP A O 1
ATOM 529 N N . THR A 1 74 ? 15.565 4.226 -17.387 1.00 88.56 74 THR A N 1
ATOM 530 C CA . THR A 1 74 ? 16.613 5.033 -16.752 1.00 88.56 74 THR A CA 1
ATOM 531 C C . THR A 1 74 ? 16.996 6.240 -17.599 1.00 88.56 74 THR A C 1
ATOM 533 O O . THR A 1 74 ? 16.926 7.379 -17.144 1.00 88.56 74 THR A O 1
ATOM 536 N N . ARG A 1 75 ? 17.431 6.017 -18.845 1.00 85.75 75 ARG A N 1
ATOM 537 C CA . ARG A 1 75 ? 18.142 7.047 -19.621 1.00 85.75 75 ARG A CA 1
ATOM 538 C C . ARG A 1 75 ? 17.206 8.047 -20.281 1.00 85.75 75 ARG A C 1
ATOM 540 O O . ARG A 1 75 ? 17.592 9.192 -20.495 1.00 85.75 75 ARG A O 1
ATOM 547 N N . VAL A 1 76 ? 15.992 7.619 -20.620 1.00 80.38 76 VAL A N 1
ATOM 548 C CA . VAL A 1 76 ? 14.997 8.474 -21.275 1.00 80.38 76 VAL A CA 1
ATOM 549 C C . VAL A 1 76 ? 14.043 9.052 -20.242 1.00 80.38 76 VAL A C 1
ATOM 551 O O . VAL A 1 76 ? 13.841 10.270 -20.209 1.00 80.38 76 VAL A O 1
ATOM 554 N N . MET A 1 77 ? 13.481 8.197 -19.384 1.00 77.62 77 MET A N 1
ATOM 555 C CA . MET A 1 77 ? 12.433 8.597 -18.439 1.00 77.62 77 MET A CA 1
ATOM 556 C C . MET A 1 77 ? 12.968 9.134 -17.107 1.00 77.62 77 MET A C 1
ATOM 558 O O . MET A 1 77 ? 12.210 9.787 -16.396 1.00 77.62 77 MET A O 1
ATOM 562 N N . GLY A 1 78 ? 14.248 8.915 -16.783 1.00 83.56 78 GLY A N 1
ATOM 563 C CA . GLY A 1 78 ? 14.832 9.319 -15.499 1.00 83.56 78 GLY A CA 1
ATOM 564 C C . GLY A 1 78 ? 14.336 8.484 -14.315 1.00 83.56 78 GLY A C 1
ATOM 565 O O . GLY A 1 78 ? 14.464 8.916 -13.171 1.00 83.56 78 GLY A O 1
ATOM 566 N N . ALA A 1 79 ? 13.738 7.324 -14.586 1.00 88.44 79 ALA A N 1
ATOM 567 C CA . ALA A 1 79 ? 13.242 6.396 -13.582 1.00 88.44 79 ALA A CA 1
ATOM 568 C C . ALA A 1 79 ? 14.373 5.512 -13.025 1.00 88.44 79 ALA A C 1
ATOM 570 O O . ALA A 1 79 ? 15.498 5.516 -13.521 1.00 88.44 79 ALA A O 1
ATOM 571 N N . GLN A 1 80 ? 14.056 4.737 -11.993 1.00 92.56 80 GLN A N 1
ATOM 572 C CA . GLN A 1 80 ? 14.935 3.766 -11.348 1.00 92.56 80 GLN A CA 1
ATOM 573 C C . GLN A 1 80 ? 14.384 2.359 -11.621 1.00 92.56 80 GLN A C 1
ATOM 575 O O . GLN A 1 80 ? 13.576 1.851 -10.834 1.00 92.56 80 GLN A O 1
ATOM 580 N N . PRO A 1 81 ? 14.721 1.733 -12.765 1.00 90.38 81 PRO A N 1
ATOM 581 C CA . PRO A 1 81 ? 14.228 0.406 -13.062 1.00 90.38 81 PRO A CA 1
ATOM 582 C C . PRO A 1 81 ? 14.862 -0.626 -12.131 1.00 90.38 81 PRO A C 1
ATOM 584 O O . PRO A 1 81 ? 16.054 -0.573 -11.828 1.00 90.38 81 PRO A O 1
ATOM 587 N N . VAL A 1 82 ? 14.061 -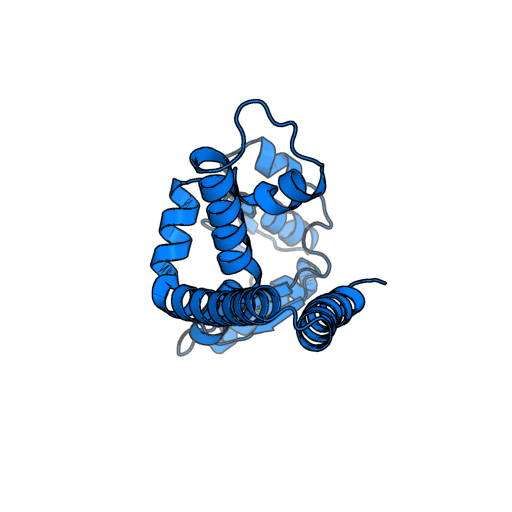1.596 -11.715 1.00 91.88 82 VAL A N 1
ATOM 588 C CA . VAL A 1 82 ? 14.496 -2.728 -10.905 1.00 91.88 82 VAL A CA 1
ATOM 589 C C . VAL A 1 82 ? 14.051 -3.996 -11.618 1.00 91.88 82 VAL A C 1
ATOM 591 O O . VAL A 1 82 ? 12.855 -4.269 -11.731 1.00 91.88 82 VAL A O 1
ATOM 594 N N . THR A 1 83 ? 15.020 -4.758 -12.120 1.00 87.06 83 THR A N 1
ATOM 595 C CA . THR A 1 83 ? 14.758 -6.025 -12.807 1.00 87.06 83 THR A CA 1
ATOM 596 C C . THR A 1 83 ? 14.555 -7.134 -11.783 1.00 87.06 83 THR A C 1
ATOM 598 O O . THR A 1 83 ? 15.451 -7.409 -10.986 1.00 87.06 83 THR A O 1
ATOM 601 N N . ILE A 1 84 ? 13.380 -7.757 -11.791 1.00 87.38 84 ILE A N 1
ATOM 602 C CA . ILE A 1 84 ? 12.976 -8.813 -10.851 1.00 87.38 84 ILE A CA 1
ATOM 603 C C . ILE A 1 84 ? 12.124 -9.857 -11.567 1.00 87.38 84 ILE A C 1
ATOM 605 O O . ILE A 1 84 ? 11.631 -9.610 -12.662 1.00 87.38 84 ILE A O 1
ATOM 609 N N . SER A 1 85 ? 11.922 -11.027 -10.965 1.00 84.31 85 SER A N 1
ATOM 610 C CA . SER A 1 85 ? 10.966 -11.995 -11.510 1.00 84.31 85 SER A CA 1
ATOM 611 C C . SER A 1 85 ? 9.519 -11.504 -11.360 1.00 84.31 85 SER A C 1
ATOM 613 O O . SER A 1 85 ? 9.219 -10.665 -10.507 1.00 84.31 85 SER A O 1
ATOM 615 N N . ALA A 1 86 ? 8.599 -12.064 -12.152 1.00 81.69 86 ALA A N 1
ATOM 616 C CA . ALA A 1 86 ? 7.166 -11.786 -12.015 1.00 81.69 86 ALA A CA 1
ATOM 617 C C . ALA A 1 86 ? 6.646 -12.106 -10.600 1.00 81.69 86 ALA A C 1
ATOM 619 O O . ALA A 1 86 ? 5.943 -11.302 -10.001 1.00 81.69 86 ALA A O 1
ATOM 620 N N . ALA A 1 87 ? 7.088 -13.222 -10.011 1.00 81.88 87 ALA A N 1
ATOM 621 C CA . ALA A 1 87 ? 6.710 -13.587 -8.646 1.00 81.88 87 ALA A CA 1
ATOM 622 C C . ALA A 1 87 ? 7.182 -12.553 -7.605 1.00 81.88 87 ALA A C 1
ATOM 624 O O . ALA A 1 87 ? 6.420 -12.167 -6.724 1.00 81.88 87 ALA A O 1
ATOM 625 N N . GLN A 1 88 ? 8.420 -12.058 -7.731 1.00 84.62 88 GLN A N 1
ATOM 626 C CA . GLN A 1 88 ? 8.951 -11.012 -6.849 1.00 84.62 88 GLN A CA 1
ATOM 627 C C . GLN A 1 88 ? 8.225 -9.675 -7.033 1.00 84.62 88 GLN A C 1
ATOM 629 O O . GLN A 1 88 ? 8.082 -8.912 -6.078 1.00 84.62 88 GLN A O 1
ATOM 634 N N . HIS A 1 89 ? 7.804 -9.359 -8.258 1.00 88.81 89 HIS A N 1
ATOM 635 C CA . HIS A 1 89 ? 6.999 -8.175 -8.542 1.00 88.81 89 HIS A CA 1
ATOM 636 C C . HIS A 1 89 ? 5.658 -8.239 -7.813 1.00 88.81 89 HIS A C 1
ATOM 638 O O . HIS A 1 89 ? 5.300 -7.304 -7.095 1.00 88.81 89 HIS A O 1
ATOM 644 N N . ASP A 1 90 ? 4.963 -9.361 -7.950 1.00 84.31 90 ASP A N 1
ATOM 645 C CA . ASP A 1 90 ? 3.645 -9.568 -7.367 1.00 84.31 90 ASP A CA 1
ATOM 646 C C . ASP A 1 90 ? 3.701 -9.567 -5.834 1.00 84.31 90 ASP A C 1
ATOM 648 O O . ASP A 1 90 ? 2.893 -8.895 -5.190 1.00 84.31 90 ASP A O 1
ATOM 652 N N . GLU A 1 91 ? 4.704 -10.215 -5.236 1.00 89.50 91 GLU A N 1
ATOM 653 C CA . GLU A 1 91 ? 4.966 -10.154 -3.792 1.00 89.50 91 GLU A CA 1
ATOM 654 C C . GLU A 1 91 ? 5.191 -8.705 -3.318 1.00 89.50 91 GLU A C 1
ATOM 656 O O . GLU A 1 91 ? 4.589 -8.249 -2.342 1.00 89.50 91 GLU A O 1
ATOM 661 N N . ARG A 1 92 ? 6.021 -7.931 -4.030 1.00 91.88 92 ARG A N 1
ATOM 662 C CA . ARG A 1 92 ? 6.297 -6.527 -3.679 1.00 91.88 92 ARG A CA 1
ATOM 663 C C . ARG A 1 92 ? 5.059 -5.650 -3.804 1.00 91.88 92 ARG A C 1
ATOM 665 O O . ARG A 1 92 ? 4.813 -4.833 -2.913 1.00 91.88 92 ARG A O 1
ATOM 672 N N . LEU A 1 93 ? 4.285 -5.784 -4.882 1.00 90.75 93 LEU A N 1
ATOM 673 C CA . LEU A 1 93 ? 3.063 -5.000 -5.068 1.00 90.75 93 LEU A CA 1
ATOM 674 C C . LEU A 1 93 ? 1.973 -5.376 -4.070 1.00 90.75 93 LEU A C 1
ATOM 676 O O . LEU A 1 93 ? 1.229 -4.486 -3.649 1.00 90.75 93 LEU A O 1
ATOM 680 N N . ALA A 1 94 ? 1.918 -6.635 -3.624 1.00 94.31 94 ALA A N 1
ATOM 681 C CA . ALA A 1 94 ? 1.008 -7.033 -2.559 1.00 94.31 94 ALA A CA 1
ATOM 682 C C . ALA A 1 94 ? 1.210 -6.162 -1.313 1.00 94.31 94 ALA A C 1
ATOM 684 O O . ALA A 1 94 ? 0.250 -5.575 -0.825 1.00 94.31 94 ALA A O 1
ATOM 685 N N . TRP A 1 95 ? 2.453 -5.971 -0.865 1.00 95.19 95 TRP A N 1
ATOM 686 C CA . TRP A 1 95 ? 2.760 -5.147 0.309 1.00 95.19 95 TRP A CA 1
ATOM 687 C C . TRP A 1 95 ? 2.718 -3.639 0.055 1.00 95.19 95 TRP A C 1
ATOM 689 O O . TRP A 1 95 ? 2.260 -2.877 0.903 1.00 95.19 95 TRP A O 1
ATOM 699 N N . THR A 1 96 ? 3.219 -3.186 -1.093 1.00 92.75 96 THR A N 1
ATOM 700 C CA . THR A 1 96 ? 3.439 -1.750 -1.345 1.00 92.75 96 THR A CA 1
ATOM 701 C C . THR A 1 96 ? 2.248 -1.042 -1.988 1.00 92.75 96 THR A C 1
ATOM 703 O O . THR A 1 96 ? 2.201 0.187 -1.980 1.00 92.75 96 THR A O 1
ATOM 706 N N . SER A 1 97 ? 1.279 -1.787 -2.530 1.00 94.00 97 SER A N 1
ATOM 707 C CA . SER A 1 97 ? 0.141 -1.220 -3.261 1.00 94.00 97 SER A CA 1
ATOM 708 C C . SER A 1 97 ? -1.192 -1.878 -2.904 1.00 94.00 97 SER A C 1
ATOM 710 O O . SER A 1 97 ? -2.120 -1.186 -2.481 1.00 94.00 97 SER A O 1
ATOM 712 N N . HIS A 1 98 ? -1.292 -3.204 -3.020 1.00 96.56 98 HIS A N 1
ATOM 713 C CA . HIS A 1 98 ? -2.577 -3.899 -2.919 1.00 96.56 98 HIS A CA 1
ATOM 714 C C . HIS A 1 98 ? -3.096 -3.957 -1.481 1.00 96.56 98 HIS A C 1
ATOM 716 O O . HIS A 1 98 ? -4.247 -3.608 -1.226 1.00 96.56 98 HIS A O 1
ATOM 722 N N . LEU A 1 99 ? -2.239 -4.333 -0.528 1.00 98.19 99 LEU A N 1
ATOM 723 C CA . LEU A 1 99 ? -2.579 -4.380 0.891 1.00 98.19 99 LEU A CA 1
ATOM 724 C C . LEU A 1 99 ? -3.022 -3.003 1.420 1.00 98.19 99 LEU A C 1
ATOM 726 O O . LEU A 1 99 ? -4.091 -2.948 2.029 1.00 98.19 99 LEU A O 1
ATOM 730 N N . PRO A 1 100 ? -2.302 -1.884 1.172 1.00 97.88 100 PRO A N 1
ATOM 731 C CA . PRO A 1 100 ? -2.780 -0.554 1.548 1.00 97.88 100 PRO A CA 1
ATOM 732 C C . PRO A 1 100 ? -4.193 -0.238 1.048 1.00 97.88 100 PRO A C 1
ATOM 734 O O . PRO A 1 100 ? -5.001 0.310 1.800 1.00 97.88 100 PRO A O 1
ATOM 737 N N . GLN A 1 101 ? -4.524 -0.604 -0.195 1.00 98.06 101 GLN A N 1
ATOM 738 C CA . GLN A 1 101 ? -5.877 -0.410 -0.712 1.00 98.06 101 GLN A CA 1
ATOM 739 C C . GLN A 1 101 ? -6.898 -1.292 0.017 1.00 98.06 101 GLN A C 1
ATOM 741 O O . GLN A 1 101 ? -7.965 -0.797 0.404 1.00 98.06 101 GLN A O 1
ATOM 746 N N . ALA A 1 102 ? -6.578 -2.573 0.216 1.00 98.19 102 ALA A N 1
ATOM 747 C CA . ALA A 1 102 ? -7.482 -3.533 0.836 1.00 98.19 102 ALA A CA 1
ATOM 748 C C . ALA A 1 102 ? -7.795 -3.134 2.285 1.00 98.19 102 ALA A C 1
ATOM 750 O O . ALA A 1 102 ? -8.956 -3.122 2.691 1.00 98.19 102 ALA A O 1
ATOM 751 N N . VAL A 1 103 ? -6.776 -2.714 3.044 1.00 98.19 103 VAL A N 1
ATOM 752 C CA . VAL A 1 103 ? -6.917 -2.231 4.426 1.00 98.19 103 VAL A CA 1
ATOM 753 C C . VAL A 1 103 ? -7.733 -0.939 4.486 1.00 98.19 103 VAL A C 1
ATOM 755 O O . VAL A 1 103 ? -8.634 -0.830 5.318 1.00 98.19 103 VAL A O 1
ATOM 758 N N . ALA A 1 104 ? -7.485 0.021 3.587 1.00 98.25 104 ALA A N 1
ATOM 759 C CA . ALA A 1 104 ? -8.279 1.249 3.513 1.00 98.25 104 ALA A CA 1
ATOM 760 C C . ALA A 1 104 ? -9.765 0.955 3.243 1.00 98.25 104 ALA A C 1
ATOM 762 O O . ALA A 1 104 ? -10.647 1.539 3.876 1.00 98.25 104 ALA A O 1
ATOM 763 N N . SER A 1 105 ? -10.043 0.012 2.340 1.00 98.00 105 SER A N 1
ATOM 764 C CA . SER A 1 105 ? -11.406 -0.415 2.006 1.00 98.00 105 SER A CA 1
ATOM 765 C C . SER A 1 105 ? -12.071 -1.179 3.149 1.00 98.00 105 SER A C 1
ATOM 767 O O . SER A 1 105 ? -13.244 -0.949 3.436 1.00 98.00 105 SER A O 1
ATOM 769 N N . ALA A 1 106 ? -11.324 -2.034 3.853 1.00 97.31 106 ALA A N 1
ATOM 770 C CA . ALA A 1 106 ? -11.809 -2.740 5.035 1.00 97.31 106 ALA A CA 1
ATOM 771 C C . ALA A 1 106 ? -12.174 -1.767 6.168 1.00 97.31 106 ALA A C 1
ATOM 773 O O . ALA A 1 106 ? -13.236 -1.906 6.779 1.00 97.31 106 ALA A O 1
ATOM 774 N N . LEU A 1 107 ? -11.343 -0.745 6.410 1.00 96.25 107 LEU A N 1
ATOM 775 C CA . LEU A 1 107 ? -11.647 0.322 7.364 1.00 96.25 107 LEU A CA 1
ATOM 776 C C . LEU A 1 107 ? -12.925 1.067 6.963 1.00 96.25 107 LEU A C 1
ATOM 778 O O . LEU A 1 107 ? -13.829 1.207 7.785 1.00 96.25 107 LEU A O 1
ATOM 782 N N . ALA A 1 108 ? -13.029 1.505 5.706 1.00 95.31 108 ALA A N 1
ATOM 783 C CA . ALA A 1 108 ? -14.209 2.212 5.210 1.00 95.31 108 ALA A CA 1
ATOM 784 C C . ALA A 1 108 ? -15.490 1.370 5.357 1.00 95.31 108 ALA A C 1
ATOM 786 O O . ALA A 1 108 ? -16.504 1.870 5.845 1.00 95.31 108 ALA A O 1
ATOM 787 N N . ALA A 1 109 ? -15.434 0.079 5.015 1.00 95.81 109 ALA A N 1
ATOM 788 C CA . ALA A 1 109 ? -16.555 -0.845 5.169 1.00 95.81 109 ALA A CA 1
ATOM 789 C C . ALA A 1 109 ? -16.962 -1.036 6.642 1.00 95.81 109 ALA A C 1
ATOM 791 O O . ALA A 1 109 ? -18.153 -1.058 6.968 1.00 95.81 109 ALA A O 1
ATOM 792 N N . ALA A 1 110 ? -15.991 -1.134 7.555 1.00 94.94 110 ALA A N 1
ATOM 793 C CA . ALA A 1 110 ? -16.260 -1.229 8.987 1.00 94.94 110 ALA A CA 1
ATOM 794 C C . ALA A 1 110 ? -16.903 0.055 9.535 1.00 94.94 110 ALA A C 1
ATOM 796 O O . ALA A 1 110 ? -17.870 -0.022 10.291 1.00 94.94 110 ALA A O 1
ATOM 797 N N . LEU A 1 111 ? -16.418 1.230 9.126 1.00 93.19 111 LEU A N 1
ATOM 798 C CA . LEU A 1 111 ? -16.993 2.516 9.529 1.00 93.19 111 LEU A CA 1
ATOM 799 C C . LEU A 1 111 ? -18.416 2.698 8.991 1.00 93.19 111 LEU A C 1
ATOM 801 O O . LEU A 1 111 ? -19.291 3.113 9.743 1.00 93.19 111 LEU A O 1
ATOM 805 N N . ALA A 1 112 ? -18.671 2.315 7.738 1.00 92.00 112 ALA A N 1
ATOM 806 C CA . ALA A 1 112 ? -19.998 2.410 7.130 1.00 92.00 112 ALA A CA 1
ATOM 807 C C . ALA A 1 112 ? -21.053 1.538 7.833 1.00 92.00 112 ALA A C 1
ATOM 809 O O . ALA A 1 112 ? -22.233 1.876 7.830 1.00 92.00 112 ALA A O 1
ATOM 810 N N . THR A 1 113 ? -20.641 0.413 8.426 1.00 92.69 113 THR A N 1
ATOM 811 C CA . THR A 1 113 ? -21.562 -0.579 9.008 1.00 92.69 113 THR A CA 1
ATOM 812 C C . THR A 1 113 ? -21.648 -0.530 10.530 1.00 92.69 113 THR A C 1
ATOM 814 O O . THR A 1 113 ? -22.692 -0.848 11.092 1.00 92.69 113 THR A O 1
ATOM 817 N N . ARG A 1 114 ? -20.557 -0.168 11.212 1.00 93.06 114 ARG A N 1
ATOM 818 C CA . ARG A 1 114 ? -20.441 -0.199 12.682 1.00 93.06 114 ARG A CA 1
ATOM 819 C C . ARG A 1 114 ? -20.104 1.157 13.293 1.00 93.06 114 ARG A C 1
ATOM 821 O O . ARG A 1 114 ? -20.087 1.278 14.515 1.00 93.06 114 ARG A O 1
ATOM 828 N N . GLY A 1 115 ? -19.779 2.151 12.470 1.00 88.81 115 GLY A N 1
ATOM 829 C CA . GLY A 1 115 ? -19.486 3.497 12.936 1.00 88.81 115 GLY A CA 1
ATOM 830 C C . GLY A 1 115 ? -20.723 4.169 13.546 1.00 88.81 115 GLY A C 1
ATOM 831 O O . GLY A 1 115 ? -21.848 3.856 13.152 1.00 88.81 115 GLY A O 1
ATOM 832 N N . PRO A 1 116 ? -20.549 5.102 14.498 1.00 88.12 116 PRO A N 1
ATOM 833 C CA . PRO A 1 116 ? -21.675 5.834 15.065 1.00 88.12 116 PRO A CA 1
ATOM 834 C C . PRO A 1 116 ? -22.369 6.681 13.989 1.00 88.12 116 PRO A C 1
ATOM 836 O O . PRO A 1 116 ? -21.719 7.435 13.263 1.00 88.12 116 PRO A O 1
ATOM 839 N N . SER A 1 117 ? -23.696 6.586 13.895 1.00 83.50 117 SER A N 1
ATOM 840 C CA . SER A 1 117 ? -24.485 7.374 12.943 1.00 83.50 117 SER A CA 1
ATOM 841 C C . SER A 1 117 ? -24.329 8.876 13.194 1.00 83.50 117 SER A C 1
ATOM 843 O O . SER A 1 117 ? -24.435 9.320 14.337 1.00 83.50 117 SER A O 1
ATOM 845 N N . GLY A 1 118 ? -24.128 9.666 12.135 1.00 76.81 118 GLY A N 1
ATOM 846 C CA . GLY A 1 118 ? -23.993 11.125 12.238 1.00 76.81 118 GLY A CA 1
ATOM 847 C C . GLY A 1 118 ? -22.662 11.608 12.828 1.00 76.81 118 GLY A C 1
ATOM 848 O O . GLY A 1 118 ? -22.512 12.803 13.072 1.00 76.81 118 GLY A O 1
ATOM 849 N N . ALA A 1 119 ? -21.693 10.713 13.054 1.00 81.38 119 ALA A N 1
ATOM 850 C CA . ALA A 1 119 ? -20.363 11.099 13.505 1.00 81.38 119 ALA A CA 1
ATOM 851 C C . ALA A 1 119 ? -19.612 11.894 12.428 1.00 81.38 119 ALA A C 1
ATOM 853 O O . ALA A 1 119 ? -19.550 11.499 11.263 1.00 81.38 119 ALA A O 1
ATOM 854 N N . ALA A 1 120 ? -18.972 12.987 12.844 1.00 85.00 120 ALA A N 1
ATOM 855 C CA . ALA A 1 120 ? -17.927 13.616 12.055 1.00 85.00 120 ALA A CA 1
ATOM 856 C C . ALA A 1 120 ? -16.627 12.822 12.247 1.00 85.00 120 ALA A C 1
ATOM 858 O O . ALA A 1 120 ? -16.114 12.714 13.363 1.00 85.00 120 ALA A O 1
ATOM 859 N N . TYR A 1 121 ? -16.094 12.257 11.166 1.00 89.75 121 TYR A N 1
ATOM 860 C CA . TYR A 1 121 ? -14.797 11.590 11.195 1.00 89.75 121 TYR A CA 1
ATOM 861 C C . TYR A 1 121 ? -13.670 12.617 11.077 1.00 89.75 121 TYR A C 1
ATOM 863 O O . TYR A 1 121 ? -13.705 13.497 10.218 1.00 89.75 121 TYR A O 1
ATOM 871 N N . GLY A 1 122 ? -12.660 12.499 11.941 1.00 90.62 122 GLY A N 1
ATOM 872 C CA . GLY A 1 122 ? -11.463 13.334 11.869 1.00 90.62 122 GLY A CA 1
ATOM 873 C C . GLY A 1 122 ? -10.599 13.021 10.643 1.00 90.62 122 GLY A C 1
ATOM 874 O O . GLY A 1 122 ? -10.708 11.948 10.043 1.00 90.62 122 GLY A O 1
ATOM 875 N N . GLN A 1 123 ? -9.682 13.936 10.317 1.00 92.56 123 GLN A N 1
ATOM 876 C CA . GLN A 1 123 ? -8.843 13.856 9.117 1.00 92.56 123 GLN A CA 1
ATOM 877 C C . GLN A 1 123 ? -8.048 12.546 9.014 1.00 92.56 123 GLN A C 1
ATOM 879 O O . GLN A 1 123 ? -7.961 11.975 7.936 1.00 92.56 123 GLN A O 1
ATOM 884 N N . GLY A 1 124 ? -7.554 12.002 10.133 1.00 92.75 124 GLY A N 1
ATOM 885 C CA . GLY A 1 124 ? -6.805 10.741 10.122 1.00 92.75 124 GLY A CA 1
ATOM 886 C C . GLY A 1 124 ? -7.615 9.544 9.608 1.00 92.75 124 GLY A C 1
ATOM 887 O O . GLY A 1 124 ? -7.073 8.700 8.899 1.00 92.75 124 GLY A O 1
ATOM 888 N N . ALA A 1 125 ? -8.920 9.483 9.892 1.00 91.69 125 ALA A N 1
ATOM 889 C CA . ALA A 1 125 ? -9.780 8.434 9.348 1.00 91.69 125 ALA A CA 1
ATOM 890 C C . ALA A 1 125 ? -10.007 8.630 7.841 1.00 91.69 125 ALA A C 1
ATOM 892 O O . ALA A 1 125 ? -9.928 7.668 7.079 1.00 91.69 125 ALA A O 1
ATOM 893 N N . LEU A 1 126 ? -10.234 9.876 7.413 1.00 91.94 126 LEU A N 1
ATOM 894 C CA . LEU A 1 126 ? -10.441 10.227 6.005 1.00 91.94 126 LEU A CA 1
ATOM 895 C C . LEU A 1 126 ? -9.188 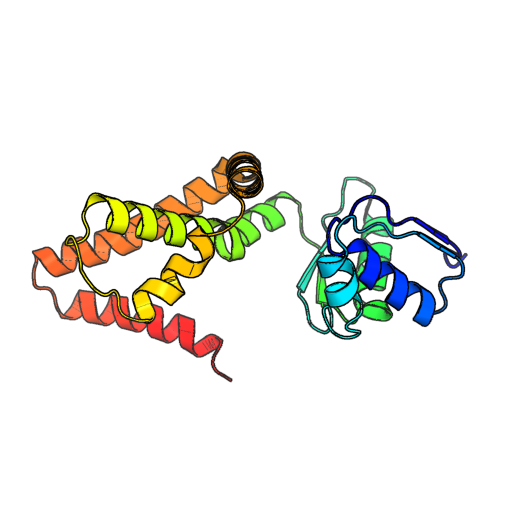9.961 5.158 1.00 91.94 126 LEU A C 1
ATOM 897 O O . LEU A 1 126 ? -9.292 9.375 4.083 1.00 91.94 126 LEU A O 1
ATOM 901 N N . ASP A 1 127 ? -8.007 10.322 5.660 1.00 95.56 127 ASP A N 1
ATOM 902 C CA . ASP A 1 127 ? -6.727 10.096 4.984 1.00 95.56 127 ASP A CA 1
ATOM 903 C C . ASP A 1 127 ? -6.414 8.600 4.867 1.00 95.56 127 ASP A C 1
ATOM 905 O O . ASP A 1 127 ? -6.005 8.134 3.801 1.00 95.56 127 ASP A O 1
ATOM 909 N N . THR A 1 128 ? -6.667 7.833 5.935 1.00 95.94 128 THR A N 1
ATOM 910 C CA . THR A 1 128 ? -6.453 6.376 5.952 1.00 95.94 128 THR A CA 1
ATOM 911 C C . THR A 1 128 ? -7.406 5.656 4.996 1.00 95.94 128 THR A C 1
ATOM 913 O O . THR A 1 128 ? -6.995 4.764 4.258 1.00 95.94 128 THR A O 1
ATOM 916 N N . ALA A 1 129 ? -8.678 6.062 4.960 1.00 95.38 129 ALA A N 1
ATOM 917 C CA . ALA A 1 129 ? -9.697 5.470 4.096 1.00 95.38 129 ALA A CA 1
ATOM 918 C C . ALA A 1 129 ? -9.702 6.040 2.664 1.00 95.38 129 ALA A C 1
ATOM 920 O O . ALA A 1 129 ? -10.481 5.583 1.829 1.00 95.38 129 ALA A O 1
ATOM 921 N N . ARG A 1 130 ? -8.836 7.011 2.338 1.00 95.81 130 ARG A N 1
ATOM 922 C CA . ARG A 1 130 ? -8.837 7.721 1.045 1.00 95.81 130 ARG A CA 1
ATOM 923 C C . ARG A 1 130 ? -8.796 6.785 -0.166 1.00 95.81 130 ARG A C 1
ATOM 925 O O . ARG A 1 130 ? -9.417 7.073 -1.186 1.00 95.81 130 ARG A O 1
ATOM 932 N N . LEU A 1 131 ? -8.068 5.669 -0.072 1.00 96.44 131 LEU A N 1
ATOM 933 C CA . LEU A 1 131 ? -7.939 4.704 -1.171 1.00 96.44 131 LEU A CA 1
ATOM 934 C C . LEU A 1 131 ? -9.224 3.903 -1.441 1.00 96.44 131 LEU A C 1
ATOM 936 O O . LEU A 1 131 ? -9.372 3.382 -2.547 1.00 96.44 131 LEU A O 1
ATOM 940 N N . ALA A 1 132 ? -10.165 3.841 -0.494 1.00 96.44 132 ALA A N 1
ATOM 941 C CA . ALA A 1 132 ? -11.429 3.121 -0.655 1.00 96.44 132 ALA A CA 1
ATOM 942 C C . ALA A 1 132 ? -12.328 3.721 -1.754 1.00 96.44 132 ALA A C 1
ATOM 944 O O . ALA A 1 132 ? -13.176 3.027 -2.301 1.00 96.44 132 ALA A O 1
ATOM 945 N N . GLY A 1 133 ? -12.118 4.991 -2.122 1.00 93.62 133 GLY A N 1
ATOM 946 C CA . GLY A 1 133 ? -12.818 5.650 -3.232 1.00 93.62 133 GLY A CA 1
ATOM 947 C C . GLY A 1 133 ? -12.263 5.333 -4.629 1.00 93.62 133 GLY A C 1
ATOM 948 O O . GLY A 1 133 ? -12.617 6.014 -5.590 1.00 93.62 133 GLY A O 1
ATOM 949 N N . SER A 1 134 ? -11.350 4.365 -4.754 1.00 92.69 134 SER A N 1
ATOM 950 C CA . SER A 1 134 ? -10.762 3.969 -6.042 1.00 92.69 134 SER A CA 1
ATOM 951 C C . SER A 1 134 ? -11.723 3.117 -6.890 1.00 92.69 134 SER A C 1
ATOM 953 O O . SER A 1 134 ? -12.730 2.622 -6.395 1.00 92.69 134 SER A O 1
ATOM 955 N N . SER A 1 135 ? -11.410 2.920 -8.180 1.00 94.06 135 SER A N 1
ATOM 956 C CA . SER A 1 135 ? -12.252 2.138 -9.107 1.00 94.06 135 SER A CA 1
ATOM 957 C C . SER A 1 135 ? -12.483 0.701 -8.624 1.00 94.06 135 SER A C 1
ATOM 959 O O . SER A 1 135 ? -11.532 -0.068 -8.496 1.00 94.06 135 SER A O 1
ATOM 961 N N . VAL A 1 136 ? -13.751 0.335 -8.410 1.00 92.50 136 VAL A N 1
ATOM 962 C CA . VAL A 1 136 ? -14.152 -1.006 -7.954 1.00 92.50 136 VAL A CA 1
ATOM 963 C C . VAL A 1 136 ? -13.766 -2.082 -8.966 1.00 92.50 136 VAL A C 1
ATOM 965 O O . VAL A 1 136 ? -13.199 -3.096 -8.576 1.00 92.50 136 VAL A O 1
ATOM 968 N N . GLU A 1 137 ? -14.031 -1.857 -10.254 1.00 90.69 137 GLU A N 1
ATOM 969 C CA . GLU A 1 137 ? -13.729 -2.814 -11.328 1.00 90.69 137 GLU A CA 1
ATOM 970 C C . GLU A 1 137 ? -12.227 -3.127 -11.381 1.00 90.69 137 GLU A C 1
ATOM 972 O O . GLU A 1 137 ? -11.821 -4.276 -11.237 1.00 90.69 137 GLU A O 1
ATOM 977 N N . MET A 1 138 ? -11.392 -2.085 -11.440 1.00 88.50 138 MET A N 1
ATOM 978 C CA . MET A 1 138 ? -9.934 -2.227 -11.488 1.00 88.50 138 MET A CA 1
ATOM 979 C C . MET A 1 138 ? -9.381 -2.959 -10.263 1.00 88.50 138 MET A C 1
ATOM 981 O O . MET A 1 138 ? -8.545 -3.847 -10.400 1.00 88.50 138 MET A O 1
ATOM 985 N N . TRP A 1 139 ? -9.815 -2.580 -9.059 1.00 94.12 139 TRP A N 1
ATOM 986 C CA . TRP A 1 139 ? -9.287 -3.186 -7.837 1.00 94.12 139 TRP A CA 1
ATOM 987 C C . TRP A 1 139 ? -9.805 -4.602 -7.606 1.00 94.12 139 TRP A C 1
ATOM 989 O O . TRP A 1 139 ? -9.083 -5.405 -7.023 1.00 94.12 139 TRP A O 1
ATOM 999 N N . THR A 1 140 ? -10.992 -4.941 -8.111 1.00 94.00 140 THR A N 1
ATOM 1000 C CA . THR A 1 140 ? -11.465 -6.332 -8.130 1.0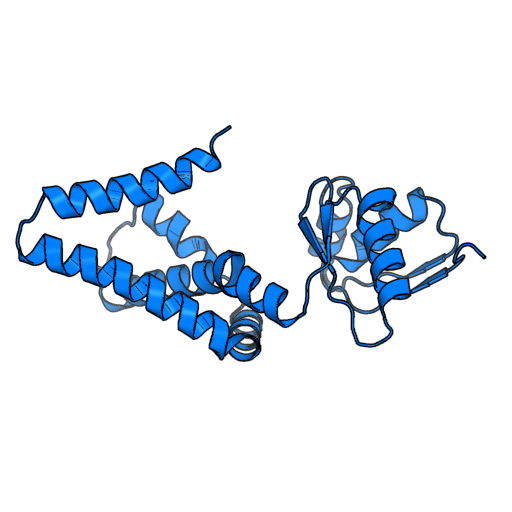0 94.00 140 THR A CA 1
ATOM 1001 C C . THR A 1 140 ? -10.498 -7.200 -8.933 1.00 94.00 140 THR A C 1
ATOM 1003 O O . THR A 1 140 ? -10.006 -8.201 -8.413 1.00 94.00 140 THR A O 1
ATOM 1006 N N . ASP A 1 141 ? -10.148 -6.776 -10.149 1.00 86.31 141 ASP A N 1
ATOM 1007 C CA . ASP A 1 141 ? -9.216 -7.513 -11.005 1.00 86.31 141 ASP A CA 1
ATOM 1008 C C . ASP A 1 141 ? -7.817 -7.595 -10.390 1.00 86.31 141 ASP A C 1
ATOM 1010 O O . ASP A 1 141 ? -7.258 -8.683 -10.283 1.00 86.31 141 ASP A O 1
ATOM 1014 N N . VAL A 1 142 ? -7.263 -6.472 -9.920 1.00 89.00 142 VAL A N 1
ATOM 1015 C CA . VAL A 1 142 ? -5.919 -6.426 -9.314 1.00 89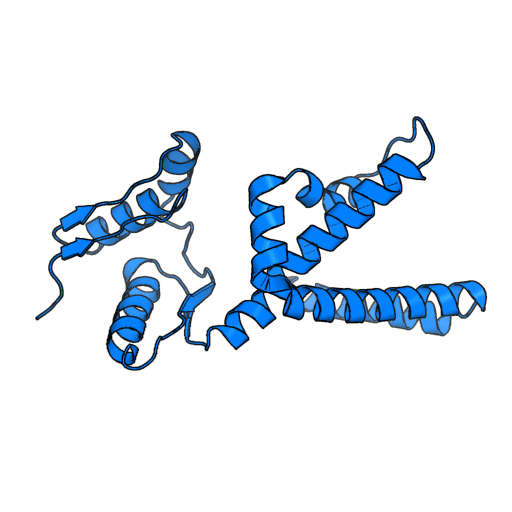.00 142 VAL A CA 1
ATOM 1016 C C . VAL A 1 142 ? -5.808 -7.362 -8.108 1.00 89.00 142 VAL A C 1
ATOM 1018 O O . VAL A 1 142 ? -4.834 -8.110 -7.992 1.00 89.00 142 VAL A O 1
ATOM 1021 N N . LEU A 1 143 ? -6.803 -7.349 -7.215 1.00 93.94 143 LEU A N 1
ATOM 1022 C CA . LEU A 1 143 ? -6.794 -8.200 -6.025 1.00 93.94 143 LEU A CA 1
ATOM 1023 C C . LEU A 1 143 ? -6.958 -9.683 -6.383 1.00 93.94 143 LEU A C 1
ATOM 1025 O O . LEU A 1 143 ? -6.313 -10.522 -5.758 1.00 93.94 143 LEU A O 1
ATOM 1029 N N . LEU A 1 144 ? -7.776 -10.018 -7.387 1.00 91.50 144 LEU A N 1
ATOM 1030 C CA . LEU A 1 144 ? -7.957 -11.404 -7.834 1.00 91.50 144 LEU A CA 1
ATOM 1031 C C . LEU A 1 144 ? -6.752 -11.935 -8.620 1.00 91.50 144 LEU A C 1
ATOM 1033 O O . LEU A 1 144 ? -6.372 -13.090 -8.432 1.00 91.50 144 LEU A O 1
ATOM 1037 N N . MET A 1 145 ? -6.124 -11.107 -9.458 1.00 87.19 145 MET A N 1
ATOM 1038 C CA . MET A 1 145 ? -4.934 -11.480 -10.231 1.00 87.19 145 MET A CA 1
ATOM 1039 C C . MET A 1 145 ? -3.731 -11.771 -9.332 1.00 87.19 145 MET A C 1
ATOM 1041 O O . MET A 1 145 ? -2.937 -12.647 -9.656 1.00 87.19 145 MET A O 1
ATOM 1045 N N . ASN A 1 146 ? -3.619 -11.088 -8.188 1.00 90.44 146 ASN A N 1
ATOM 1046 C CA . ASN A 1 146 ? -2.538 -11.288 -7.222 1.00 90.44 146 ASN A CA 1
ATOM 1047 C C . ASN A 1 146 ? -3.023 -11.898 -5.889 1.00 90.44 146 ASN A C 1
ATOM 1049 O O . ASN A 1 146 ? -2.493 -11.604 -4.814 1.00 90.44 146 ASN A O 1
ATOM 1053 N N . ARG A 1 147 ? -4.073 -12.727 -5.948 1.00 95.69 147 ARG A N 1
ATOM 1054 C CA . ARG A 1 147 ? -4.800 -13.233 -4.774 1.00 95.69 147 ARG A CA 1
ATOM 1055 C C . ARG A 1 147 ? -3.889 -13.842 -3.714 1.00 95.69 147 ARG A C 1
ATOM 1057 O O . ARG A 1 147 ? -4.021 -13.505 -2.544 1.00 95.69 147 ARG A O 1
ATOM 1064 N N . ASP A 1 148 ? -2.993 -14.743 -4.101 1.00 95.44 148 ASP A N 1
ATOM 1065 C CA . ASP A 1 148 ? -2.243 -15.548 -3.132 1.00 95.44 148 ASP A CA 1
ATOM 1066 C C . ASP A 1 148 ? -1.243 -14.687 -2.335 1.00 95.44 148 ASP A C 1
ATOM 1068 O O . ASP A 1 148 ? -1.138 -14.833 -1.116 1.00 95.44 148 ASP A O 1
ATOM 1072 N N . GLN A 1 149 ? -0.591 -13.712 -2.982 1.00 95.75 149 GLN A N 1
ATOM 1073 C CA . GLN A 1 149 ? 0.290 -12.760 -2.294 1.00 95.75 149 GLN A CA 1
ATOM 1074 C C . GLN A 1 149 ? -0.502 -11.773 -1.430 1.00 95.75 149 GLN A C 1
ATOM 1076 O O . GLN A 1 149 ? -0.084 -11.429 -0.325 1.00 95.75 149 GLN A O 1
ATOM 1081 N N . VAL A 1 150 ? -1.672 -11.332 -1.905 1.00 97.38 150 VAL A N 1
ATOM 1082 C CA . VAL A 1 150 ? -2.572 -10.464 -1.132 1.00 97.38 150 VAL A CA 1
ATOM 1083 C C . VAL A 1 150 ? -3.086 -11.181 0.116 1.00 97.38 150 VAL A C 1
ATOM 1085 O O . VAL A 1 150 ? -3.115 -10.576 1.184 1.00 97.38 150 VAL A O 1
ATOM 1088 N N . LEU A 1 151 ? -3.442 -12.465 0.018 1.00 98.44 151 LEU A N 1
ATOM 1089 C CA . LEU A 1 151 ? -3.850 -13.276 1.166 1.00 98.44 151 LEU A CA 1
ATOM 1090 C C . LEU A 1 151 ? -2.732 -13.363 2.207 1.00 98.44 151 LEU A C 1
ATOM 1092 O O . LEU A 1 151 ? -2.988 -13.099 3.379 1.00 98.44 151 LEU A O 1
ATOM 1096 N N . ALA A 1 152 ? -1.496 -13.646 1.788 1.00 97.69 152 ALA A N 1
ATOM 1097 C CA . ALA A 1 152 ? -0.351 -13.674 2.697 1.00 97.69 152 ALA A CA 1
ATOM 1098 C C . ALA A 1 152 ? -0.131 -12.316 3.395 1.00 97.69 152 ALA A C 1
ATOM 1100 O O . ALA A 1 152 ? 0.063 -12.260 4.612 1.00 97.69 152 ALA A O 1
ATOM 1101 N N . ALA A 1 153 ? -0.229 -11.211 2.648 1.00 97.81 153 ALA A N 1
ATOM 1102 C CA . ALA A 1 153 ? -0.084 -9.861 3.191 1.00 97.81 153 ALA A CA 1
ATOM 1103 C C . ALA A 1 153 ? -1.214 -9.485 4.173 1.00 97.81 153 ALA A C 1
ATOM 1105 O O . ALA A 1 153 ? -0.971 -8.861 5.214 1.00 97.81 153 ALA A O 1
ATOM 1106 N N . LEU A 1 154 ? -2.452 -9.893 3.875 1.00 98.56 154 LEU A N 1
ATOM 1107 C CA . LEU A 1 154 ? -3.604 -9.715 4.761 1.00 98.56 154 LEU A CA 1
ATOM 1108 C C . LEU A 1 154 ? -3.444 -10.516 6.053 1.00 98.56 154 LEU A C 1
ATOM 1110 O O . LEU A 1 154 ? -3.669 -9.956 7.124 1.00 98.56 154 LEU A O 1
ATOM 1114 N N . SER A 1 155 ? -3.013 -11.778 5.974 1.00 98.31 155 SER A N 1
ATOM 1115 C CA . SER A 1 155 ? -2.760 -12.615 7.151 1.00 98.31 155 SER A CA 1
ATOM 1116 C C . SER A 1 155 ? -1.718 -11.990 8.078 1.00 98.31 155 SER A C 1
ATOM 1118 O O . SER A 1 155 ? -2.002 -11.809 9.259 1.00 98.31 155 SER A O 1
ATOM 1120 N N . GLY A 1 156 ? -0.572 -11.544 7.549 1.00 97.19 156 GLY A N 1
ATOM 1121 C CA . GLY A 1 156 ? 0.448 -10.879 8.372 1.00 97.19 156 GLY A CA 1
ATOM 1122 C C . GLY A 1 156 ? -0.045 -9.570 9.010 1.00 97.19 156 GLY A C 1
ATOM 1123 O O . GLY A 1 156 ? 0.290 -9.251 10.151 1.00 97.19 156 GLY A O 1
ATOM 1124 N N . THR A 1 157 ? -0.902 -8.819 8.312 1.00 97.50 157 THR A N 1
ATOM 1125 C CA . THR A 1 157 ? -1.527 -7.608 8.874 1.00 97.50 157 THR A CA 1
ATOM 1126 C C . THR A 1 157 ? -2.540 -7.948 9.967 1.00 97.50 157 THR A C 1
ATOM 1128 O O . THR A 1 157 ? -2.604 -7.266 10.991 1.00 97.50 157 THR A O 1
ATOM 1131 N N . GLN A 1 158 ? -3.323 -9.009 9.772 1.00 98.25 158 GLN A N 1
ATOM 1132 C CA . GLN A 1 158 ? -4.285 -9.488 10.756 1.00 98.25 158 GLN A CA 1
ATOM 1133 C C . GLN A 1 158 ? -3.585 -9.937 12.043 1.00 98.25 158 GLN A C 1
ATOM 1135 O O . GLN A 1 158 ? -4.021 -9.546 13.120 1.00 98.25 158 GLN A O 1
ATOM 1140 N N . GLU A 1 159 ? -2.482 -10.682 11.943 1.00 98.25 159 GLU A N 1
ATOM 1141 C CA . GLU A 1 159 ? -1.680 -11.106 13.098 1.00 98.25 159 GLU A CA 1
ATOM 1142 C C . GLU A 1 159 ? -1.214 -9.906 13.938 1.00 98.25 159 GLU A C 1
ATOM 1144 O O . GLU A 1 159 ? -1.362 -9.903 15.161 1.00 98.25 159 GLU A O 1
ATOM 1149 N N . SER A 1 160 ? -0.742 -8.841 13.281 1.00 97.75 160 SER A N 1
ATOM 1150 C CA . SER A 1 160 ? -0.354 -7.594 13.951 1.00 97.75 160 SER A CA 1
ATOM 1151 C C . SER A 1 160 ? -1.531 -6.918 14.675 1.00 97.75 160 SER A C 1
ATOM 1153 O O . SER A 1 160 ? -1.372 -6.410 15.788 1.00 97.75 160 SER A O 1
ATOM 1155 N N . LEU A 1 161 ? -2.733 -6.923 14.086 1.00 98.00 161 LEU A N 1
ATOM 1156 C CA . LEU A 1 161 ? -3.941 -6.393 14.733 1.00 98.00 161 LEU A CA 1
ATOM 1157 C C . LEU A 1 161 ? -4.420 -7.277 15.895 1.00 98.00 161 LEU A C 1
ATOM 1159 O O . LEU A 1 161 ? -4.916 -6.759 16.900 1.00 98.00 161 LEU A O 1
ATOM 1163 N N . ASP A 1 162 ? -4.273 -8.595 15.778 1.00 98.62 162 ASP A N 1
ATOM 1164 C CA . ASP A 1 162 ? -4.636 -9.551 16.822 1.00 98.62 162 ASP A CA 1
ATOM 1165 C C . ASP A 1 162 ? -3.689 -9.463 18.033 1.00 98.62 162 ASP A C 1
ATOM 1167 O O . ASP A 1 162 ? -4.157 -9.575 19.174 1.00 98.62 162 ASP A O 1
ATOM 1171 N N . GLU A 1 163 ? -2.400 -9.163 17.826 1.00 98.19 163 GLU A N 1
ATOM 1172 C CA . GLU A 1 163 ? -1.454 -8.825 18.901 1.00 98.19 163 GLU A CA 1
ATOM 1173 C C . GLU A 1 163 ? -1.942 -7.601 19.690 1.00 98.19 163 GLU A C 1
ATOM 1175 O O . GLU A 1 163 ? -2.122 -7.677 20.911 1.00 98.19 163 GLU A O 1
ATOM 1180 N N . LEU A 1 164 ? -2.249 -6.498 18.995 1.00 98.56 164 LEU A N 1
ATOM 1181 C CA . LEU A 1 164 ? -2.768 -5.280 19.621 1.00 98.56 164 LEU A CA 1
ATOM 1182 C C . LEU A 1 164 ? -4.067 -5.555 20.393 1.00 98.56 164 LEU A C 1
ATOM 1184 O O . LEU A 1 164 ? -4.220 -5.147 21.545 1.00 98.56 164 LEU A O 1
ATOM 1188 N N . LYS A 1 165 ? -5.006 -6.284 19.784 1.00 98.62 165 LYS A N 1
ATOM 1189 C CA . LYS A 1 165 ? -6.282 -6.650 20.411 1.00 98.62 165 LYS A CA 1
ATOM 1190 C C . LYS A 1 165 ? -6.080 -7.484 21.675 1.00 98.62 165 LYS A C 1
ATOM 1192 O O . LYS A 1 165 ? -6.801 -7.287 22.654 1.00 98.62 165 LYS A O 1
ATOM 1197 N N . THR A 1 166 ? -5.132 -8.417 21.659 1.00 98.69 166 THR A N 1
ATOM 1198 C CA . THR A 1 166 ? -4.805 -9.262 22.813 1.00 98.69 166 THR A CA 1
ATOM 1199 C C . THR A 1 166 ? -4.201 -8.433 23.941 1.00 98.69 166 THR A C 1
ATOM 1201 O O . THR A 1 166 ? -4.676 -8.521 25.074 1.00 98.69 166 THR A O 1
ATOM 1204 N N . ALA A 1 167 ? -3.241 -7.559 23.629 1.00 98.62 167 ALA A N 1
ATOM 1205 C CA . ALA A 1 167 ? -2.631 -6.661 24.605 1.00 98.62 167 ALA A CA 1
ATOM 1206 C C . ALA A 1 167 ? -3.663 -5.718 25.250 1.00 98.62 167 ALA A C 1
ATOM 1208 O O . ALA A 1 167 ? -3.694 -5.572 26.471 1.00 98.62 167 ALA A O 1
ATOM 1209 N N . LEU A 1 168 ? -4.574 -5.148 24.452 1.00 98.69 168 LEU A N 1
ATOM 1210 C CA . LEU A 1 168 ? -5.653 -4.287 24.948 1.00 98.69 168 LEU A CA 1
ATOM 1211 C C . LEU A 1 168 ? -6.610 -5.029 25.889 1.00 98.69 168 LEU A C 1
ATOM 1213 O O . LEU A 1 168 ? -6.968 -4.494 26.936 1.00 98.69 168 LEU A O 1
ATOM 1217 N N . LYS A 1 169 ? -6.998 -6.268 25.559 1.00 98.69 169 LYS A N 1
ATOM 1218 C CA . LYS A 1 169 ? -7.842 -7.100 26.439 1.00 98.69 169 LYS A CA 1
ATOM 1219 C C . LYS A 1 169 ? -7.170 -7.408 27.777 1.00 98.69 169 LYS A C 1
ATOM 1221 O O . LYS A 1 169 ? -7.864 -7.530 28.780 1.00 98.69 169 LYS A O 1
ATOM 1226 N N . ALA A 1 170 ? -5.847 -7.552 27.777 1.00 98.44 170 ALA A N 1
ATOM 1227 C CA . ALA A 1 170 ? -5.057 -7.832 28.970 1.00 98.44 170 ALA A CA 1
ATOM 1228 C C . ALA A 1 170 ? -4.676 -6.570 29.769 1.00 98.44 170 ALA A C 1
ATOM 1230 O O . ALA A 1 170 ? -4.134 -6.695 30.863 1.00 98.44 170 ALA A O 1
ATOM 1231 N N . GLY A 1 171 ? -4.923 -5.365 29.239 1.00 98.50 171 GLY A N 1
ATOM 1232 C CA . GLY A 1 171 ? -4.416 -4.121 29.829 1.00 98.50 171 GLY A CA 1
ATOM 1233 C C . GLY A 1 171 ? -2.885 -3.998 29.775 1.00 98.50 171 GLY A C 1
ATOM 1234 O O . GLY A 1 171 ? -2.299 -3.263 30.568 1.00 98.50 171 GLY A O 1
ATOM 1235 N N . ASP A 1 172 ? -2.225 -4.715 28.862 1.00 98.62 172 ASP A N 1
ATOM 1236 C CA . ASP A 1 172 ? -0.766 -4.748 28.736 1.00 98.62 172 ASP A CA 1
ATOM 1237 C C . ASP A 1 172 ? -0.248 -3.517 27.979 1.00 98.62 172 ASP A C 1
ATOM 1239 O O . ASP A 1 172 ? -0.018 -3.529 26.765 1.00 98.62 172 ASP A O 1
ATOM 1243 N N . GLY A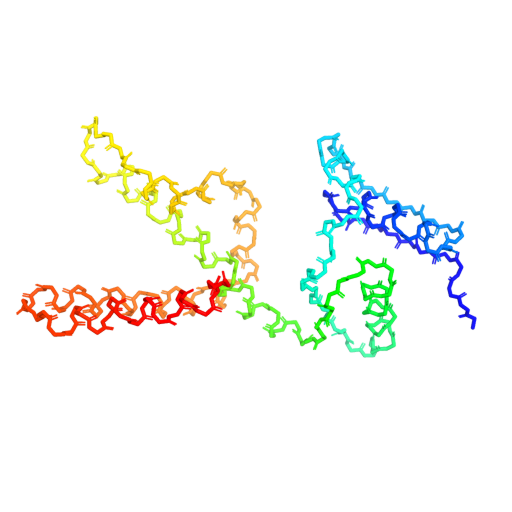 1 173 ? -0.045 -2.431 28.726 1.00 98.62 173 GLY A N 1
ATOM 1244 C CA . GLY A 1 173 ? 0.493 -1.183 28.188 1.00 98.62 173 GLY A CA 1
ATOM 1245 C C . GLY A 1 173 ? 1.901 -1.318 27.598 1.00 98.62 173 GLY A C 1
ATOM 1246 O O . GLY A 1 173 ? 2.239 -0.585 26.670 1.00 98.62 173 GLY A O 1
ATOM 1247 N N . ALA A 1 174 ? 2.715 -2.266 28.075 1.00 98.50 174 ALA A N 1
ATOM 1248 C CA . ALA A 1 174 ? 4.068 -2.456 27.562 1.00 98.50 174 ALA A CA 1
ATOM 1249 C C . ALA A 1 174 ? 4.043 -3.032 26.140 1.00 98.50 174 ALA A C 1
ATOM 1251 O O . ALA A 1 174 ? 4.781 -2.564 25.271 1.00 98.50 174 ALA A O 1
ATOM 1252 N N . THR A 1 175 ? 3.184 -4.020 25.881 1.00 98.38 175 THR A N 1
ATOM 1253 C CA . THR A 1 175 ? 3.009 -4.584 24.534 1.00 98.38 175 THR A CA 1
ATOM 1254 C C . THR A 1 175 ? 2.365 -3.580 23.581 1.00 98.38 175 THR A C 1
ATOM 1256 O O . THR A 1 175 ? 2.863 -3.405 22.470 1.00 98.38 175 THR A O 1
ATOM 1259 N N . VAL A 1 176 ? 1.348 -2.831 24.027 1.00 98.75 176 VAL A N 1
ATOM 1260 C CA . VAL A 1 176 ? 0.763 -1.735 23.226 1.00 98.75 176 VAL A CA 1
ATOM 1261 C C . VAL A 1 176 ? 1.824 -0.694 22.850 1.00 98.75 176 VAL A C 1
ATOM 1263 O O . VAL A 1 176 ? 1.908 -0.295 21.688 1.00 98.75 176 VAL A O 1
ATOM 1266 N N . GLY A 1 177 ? 2.668 -0.288 23.805 1.00 98.62 177 GLY A N 1
ATOM 1267 C CA . GLY A 1 177 ? 3.763 0.651 23.564 1.00 98.62 177 GLY A CA 1
ATOM 1268 C C . GLY A 1 177 ? 4.732 0.149 22.494 1.00 98.62 177 GLY A C 1
ATOM 1269 O O . GLY A 1 177 ? 4.972 0.844 21.508 1.00 98.62 177 GLY A O 1
ATOM 1270 N N . ARG A 1 178 ? 5.217 -1.095 22.618 1.00 98.38 178 ARG A N 1
ATOM 1271 C CA . ARG A 1 178 ? 6.125 -1.695 21.622 1.00 98.38 178 ARG A CA 1
ATOM 1272 C C . ARG A 1 178 ? 5.500 -1.795 20.231 1.00 98.38 178 ARG A C 1
ATOM 1274 O O . ARG A 1 178 ? 6.200 -1.565 19.242 1.00 98.38 178 ARG A O 1
ATOM 1281 N N . TRP A 1 179 ? 4.210 -2.119 20.152 1.00 98.25 179 TRP A N 1
ATOM 1282 C CA . TRP A 1 179 ? 3.472 -2.188 18.891 1.00 98.25 179 TRP A CA 1
ATOM 1283 C C . TRP A 1 179 ? 3.424 -0.815 18.200 1.00 98.25 179 TRP A C 1
ATOM 1285 O O . TRP A 1 179 ? 3.814 -0.692 17.037 1.00 98.25 179 TRP A O 1
ATOM 1295 N N . LEU A 1 180 ? 3.058 0.242 18.938 1.00 98.38 180 LEU A N 1
ATOM 1296 C CA . LEU A 1 180 ? 3.028 1.621 18.428 1.00 98.38 180 LEU A CA 1
ATOM 1297 C C . LEU A 1 180 ? 4.418 2.104 17.993 1.00 98.38 180 LEU A C 1
ATOM 1299 O O . LEU A 1 180 ? 4.573 2.677 16.912 1.00 98.38 180 LEU A O 1
ATOM 1303 N N . GLU A 1 181 ? 5.445 1.836 18.800 1.00 98.12 181 GLU A N 1
ATOM 1304 C CA . GLU A 1 181 ? 6.824 2.186 18.460 1.00 98.12 181 GLU A CA 1
ATOM 1305 C C . GLU A 1 181 ? 7.319 1.463 17.204 1.00 98.12 181 GLU A C 1
ATOM 1307 O O . GLU A 1 181 ? 8.118 2.019 16.453 1.00 98.12 181 GLU A O 1
ATOM 1312 N N . SER A 1 182 ? 6.870 0.229 16.957 1.00 96.69 182 SER A N 1
ATOM 1313 C CA . SER A 1 182 ? 7.211 -0.502 15.735 1.00 96.69 182 SER A CA 1
ATOM 1314 C C . SER A 1 182 ? 6.723 0.243 14.493 1.00 96.69 182 SER A C 1
ATOM 1316 O O . SER A 1 182 ? 7.505 0.486 13.569 1.00 96.69 182 SER A O 1
ATOM 1318 N N . GLY A 1 183 ? 5.468 0.705 14.517 1.00 95.69 183 GLY A N 1
ATOM 1319 C CA . GLY A 1 183 ? 4.904 1.550 13.464 1.00 95.69 183 GLY A CA 1
ATOM 1320 C C . GLY A 1 183 ? 5.659 2.873 13.305 1.00 95.69 183 GLY A C 1
ATOM 1321 O O . GLY A 1 183 ? 6.031 3.243 12.189 1.00 95.69 183 GLY A O 1
ATOM 1322 N N . ALA A 1 184 ? 5.969 3.551 14.415 1.00 96.81 184 ALA A N 1
ATOM 1323 C CA . ALA A 1 184 ? 6.723 4.807 14.399 1.00 96.81 184 ALA A CA 1
ATOM 1324 C C . ALA A 1 184 ? 8.138 4.638 13.811 1.00 96.81 184 ALA A C 1
ATOM 1326 O O . ALA A 1 184 ? 8.547 5.409 12.942 1.00 96.81 184 ALA A O 1
ATOM 1327 N N . ARG A 1 185 ? 8.867 3.586 14.214 1.00 96.81 185 ARG A N 1
ATOM 1328 C CA . ARG A 1 185 ? 10.201 3.247 13.681 1.00 96.81 185 ARG A CA 1
ATOM 1329 C C . ARG A 1 185 ? 10.182 2.892 12.199 1.00 96.81 185 ARG A C 1
ATOM 1331 O O . ARG A 1 185 ? 11.184 3.082 11.513 1.00 96.81 185 ARG A O 1
ATOM 1338 N N . TRP A 1 186 ? 9.097 2.302 11.704 1.00 95.12 186 TRP A N 1
ATOM 1339 C CA . TRP A 1 186 ? 8.949 2.050 10.274 1.00 95.12 186 TRP A CA 1
ATOM 1340 C C . TRP A 1 186 ? 8.703 3.360 9.516 1.00 95.12 186 TRP A C 1
ATOM 1342 O O . TRP A 1 186 ? 9.374 3.614 8.516 1.00 95.12 186 TRP A O 1
ATOM 1352 N N . ARG A 1 187 ? 7.807 4.219 10.021 1.00 94.06 187 ARG A N 1
ATOM 1353 C CA . ARG A 1 187 ? 7.443 5.497 9.389 1.00 94.06 187 ARG A CA 1
ATOM 1354 C C . ARG A 1 187 ? 8.619 6.470 9.283 1.00 94.06 187 ARG A C 1
ATOM 1356 O O . ARG A 1 187 ? 8.758 7.109 8.236 1.00 94.06 187 ARG A O 1
ATOM 1363 N N . SER A 1 188 ? 9.463 6.546 10.313 1.00 95.00 188 SER A N 1
ATOM 1364 C CA . SER A 1 188 ? 10.602 7.475 10.367 1.00 95.00 188 SER A CA 1
ATOM 1365 C C . SER A 1 188 ? 11.651 7.230 9.278 1.00 95.00 188 SER A C 1
ATOM 1367 O O . SER A 1 188 ? 12.403 8.132 8.933 1.00 95.00 188 SER A O 1
ATOM 1369 N N . ARG A 1 189 ? 11.671 6.040 8.660 1.00 93.19 189 ARG A N 1
ATOM 1370 C CA . ARG A 1 189 ? 12.553 5.724 7.518 1.00 93.19 189 ARG A CA 1
ATOM 1371 C C . ARG A 1 189 ? 12.238 6.544 6.265 1.00 93.19 189 ARG A C 1
ATOM 1373 O O . ARG A 1 189 ? 13.046 6.575 5.344 1.00 93.19 189 ARG A O 1
ATOM 1380 N N . PHE A 1 190 ? 11.055 7.153 6.218 1.00 87.81 190 PHE A N 1
ATOM 1381 C CA . PHE A 1 190 ? 10.545 7.918 5.082 1.00 87.81 190 PHE A CA 1
ATOM 1382 C C . PHE A 1 190 ? 10.299 9.389 5.440 1.00 87.81 190 PHE A C 1
ATOM 1384 O O . PHE A 1 190 ? 9.585 10.088 4.723 1.00 87.81 190 PHE A O 1
ATOM 1391 N N . GLU A 1 191 ? 10.799 9.842 6.587 1.00 78.56 191 GLU A N 1
ATOM 1392 C CA . GLU A 1 191 ? 10.806 11.249 6.973 1.00 78.56 191 GLU A CA 1
ATOM 1393 C C . GLU A 1 191 ? 12.219 11.768 6.698 1.00 78.56 191 GLU A C 1
ATOM 1395 O O . GLU A 1 191 ? 13.161 11.444 7.416 1.00 78.56 191 GLU A O 1
ATOM 1400 N N . THR A 1 192 ? 12.368 12.468 5.571 1.00 57.25 192 THR A N 1
ATOM 1401 C CA . THR A 1 192 ? 13.547 13.289 5.243 1.00 57.25 192 THR A CA 1
ATOM 1402 C C . THR A 1 192 ? 13.468 14.638 5.921 1.00 57.25 192 THR A C 1
ATOM 1404 O O . THR A 1 192 ? 12.364 15.230 5.852 1.00 57.25 192 THR A O 1
#

Radius of gyration: 21.29 Å; chains: 1; bounding box: 46×34×64 Å

Secondary structure (DSSP, 8-state):
----EEE----GGGHHHHHHHHHHTT-SEEE-----HHHHHHHT-TTTTTT-EEEE-PPTT-HHHHHHHHHHHHHTT--EEEE--HHHHHHHHIIIIIHHHHHHHHHHHHHHHHSPTTPPPPHHHHHHHGGGGS-HHHHHHHHHHTHHHHHHHHHHHHHHHHHHHHHHHHT-HHHHHHHHHHHHHHHGGG--

pLDDT: mean 82.68, std 16.25, range [37.16, 98.75]

Sequence (192 aa):
MRPTTLGVVGLGAMGGSVALRAARAGVLRVVGYAPSPKDRAAAAHADRFTNAIVYVTPVEGGDRAAQEVADFWTRVMGAQPVTISAAQHDERLAWTSHLPQAVASALAAALATRGPSGAAYGQGALDTARLAGSSVEMWTDVLLMNRDQVLAALSGTQESLDELKTALKAGDGATVGRWLESGARWRSRFET